Protein 2C0N (pdb70)

Organism: NCBI:txid269145

Sequence (187 aa):
RTLFFIPSGSVRLPLIDFLVKNDIEYVILSRRNHVAVQREIALDFLEKDYDTLAFLDEDVVPIEIDFQKVEAKFNEGYDVVCGYYYLKTLRGYSVYRKDWEKEIFDGEVNGCGLGFTFIKREFLEKIKRPAFLAIGEDVYFFSTHKPRTYALSSLKAYHFIDERLALSPDRKLILQNDHVARIKHHH

Secondary structure (DSSP, 8-state):
-EEEEEE-----HHHHHHHHHTT--EEEEPP-S-HHHHHHHHH--------EEEEE-TTEEEEE--HHHHHHHHHHT-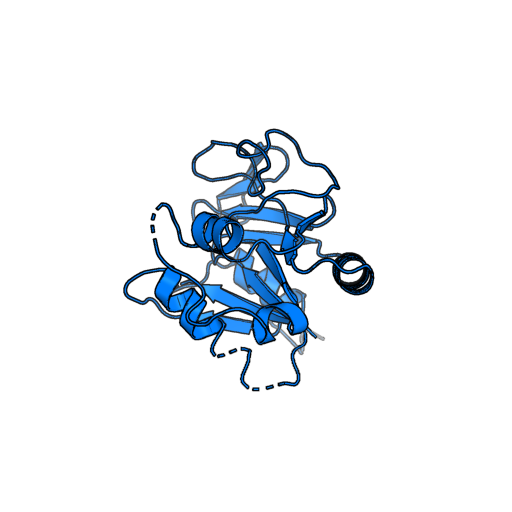SEEEEE-B-TTSSSBSEESSSB-SS---EE-SEE-SSEEEEEHHHHTTS-SS------HHHHHHHHH---EEEEEEEEEEEESSSSEEE-TTS-EEE--------S---

Nearest PDB structures (foldseek):
  2c0n-assembly1_A-2  TM=1.005E+00  e=1.548E-41  Sulfolobus turreted icosahedral virus 1
  7d74-assembly1_G  TM=5.695E-01  e=3.413E-05  Homo sapiens
  3hl3-assembly1_A  TM=5.381E-01  e=7.311E-05  Bacillus anthracis
  7d72-assembly1_F  TM=5.154E-01  e=6.043E-05  Homo sapiens
  4kt7-assembly1_A  TM=4.861E-01  e=2.402E-03  Anaerococcus prevotii DSM 20548

InterPro domains:
  IPR029044 Nucleotide-diphospho-sugar transferases [SSF53448] (24-137)

B-factor: mean 20.49, std 6.94, range [7.97, 60.03]

Solvent-accessible surface area: 10460 Å² total

Radius of gyration: 15.88 Å; Cα contacts (8 Å, |Δi|>4): 383; chains: 1; bounding box: 49×35×33 Å

Foldseek 3Di:
DEEEEEEDCDAFQLQVQLCQVVVHHYDYDDHDPDVLVSVLVQLCVLVDPHFKYWYAYSQKHWPDDPVVVVVVVVVVPFFKEFEWDQDPVNQDIFFAAPGHDNADDKFWHQFGDSNTMMGGNVLSVPDDPPQADPVGSGCVNSVPSVTRYIYDSRIFIWGDDDSFWTQGRVRDIGGDDDGHDDDDDPD

CATH classification: 3.90.550.40

Structure (mmCIF, N/CA/C/O backbone):
data_2C0N
#
_entry.id   2C0N
#
_cell.length_a   66.422
_cell.length_b   70.560
_cell.length_c   81.266
_cell.angle_alpha   90.00
_cell.angle_beta   90.00
_cell.angle_gamma   90.00
#
_symmetry.space_group_name_H-M   'I 2 2 2'
#
loop_
_entity.id
_entity.type
_entity.pdbx_description
1 polymer A197
2 non-polymer '1,4-DIETHYLENE DIOXIDE'
3 non-polymer 'SULFATE ION'
4 non-polymer 'NICKEL (II) ION'
5 water water
#
loop_
_atom_site.group_PDB
_atom_site.id
_atom_site.type_symbol
_atom_site.label_atom_id
_atom_site.label_alt_id
_atom_site.label_comp_id
_atom_site.label_asym_id
_atom_site.label_entity_id
_atom_site.label_seq_id
_atom_site.pdbx_PDB_ins_code
_atom_site.Cartn_x
_atom_site.Cartn_y
_atom_site.Cartn_z
_atom_site.occupancy
_atom_site.B_iso_or_equiv
_atom_site.auth_seq_id
_atom_site.auth_comp_id
_atom_site.auth_asym_id
_atom_site.auth_atom_id
_atom_site.pdbx_PDB_model_num
ATOM 9 N N . ARG A 1 2 ? 48.568 5.304 32.106 1.00 21.15 2 ARG A N 1
ATOM 10 C CA . ARG A 1 2 ? 47.692 5.835 33.130 1.00 20.19 2 ARG A CA 1
ATOM 11 C C . ARG A 1 2 ? 48.031 7.292 33.414 1.00 18.65 2 ARG A C 1
ATOM 12 O O . ARG A 1 2 ? 49.161 7.629 33.738 1.00 17.04 2 ARG A O 1
ATOM 20 N N . THR A 1 3 ? 47.018 8.136 33.299 1.00 18.23 3 THR A N 1
ATOM 21 C CA . THR A 1 3 ? 47.173 9.579 33.325 1.00 17.85 3 THR A CA 1
ATOM 22 C C . THR A 1 3 ? 46.510 10.155 34.559 1.00 18.08 3 THR A C 1
ATOM 23 O O . THR A 1 3 ? 45.356 9.813 34.875 1.00 18.94 3 THR A O 1
ATOM 27 N N . LEU A 1 4 ? 47.246 11.034 35.229 1.00 16.96 4 LEU A N 1
ATOM 28 C CA . LEU A 1 4 ? 46.753 11.797 36.339 1.00 16.12 4 LEU A CA 1
ATOM 29 C C . LEU A 1 4 ? 46.657 13.260 35.912 1.00 16.32 4 LEU A C 1
ATOM 30 O O . LEU A 1 4 ? 47.674 13.907 35.565 1.00 15.26 4 LEU A O 1
ATOM 35 N N . PHE A 1 5 ? 45.423 13.763 35.923 1.00 15.85 5 PHE A N 1
ATOM 36 C CA . PHE A 1 5 ? 45.153 15.151 35.563 1.00 15.38 5 PHE A CA 1
ATOM 37 C C . PHE A 1 5 ? 45.362 16.093 36.755 1.00 15.40 5 PHE A C 1
ATOM 38 O O . PHE A 1 5 ? 44.838 15.869 37.816 1.00 17.27 5 PHE A O 1
ATOM 46 N N . PHE A 1 6 ? 46.090 17.172 36.545 1.00 15.05 6 PHE A N 1
ATOM 47 C CA . PHE A 1 6 ? 46.253 18.188 37.571 1.00 15.57 6 PHE A CA 1
ATOM 48 C C . PHE A 1 6 ? 45.622 19.444 37.025 1.00 15.70 6 PHE A C 1
ATOM 49 O O . PHE A 1 6 ? 45.991 19.919 35.946 1.00 15.28 6 PHE A O 1
ATOM 57 N N . ILE A 1 7 ? 44.653 19.960 37.773 1.00 16.34 7 ILE A N 1
ATOM 58 C CA . ILE A 1 7 ? 43.838 21.070 37.345 1.00 16.67 7 ILE A CA 1
ATOM 59 C C . ILE A 1 7 ? 44.065 22.259 38.292 1.00 15.54 7 ILE A C 1
ATOM 60 O O . ILE A 1 7 ? 43.528 22.259 39.385 1.00 14.95 7 ILE A O 1
ATOM 65 N N . PRO A 1 8 ? 44.861 23.272 37.879 1.00 16.84 8 PRO A N 1
ATOM 66 C CA . PRO A 1 8 ? 45.074 24.472 38.707 1.00 17.85 8 PRO A CA 1
ATOM 67 C C . PRO A 1 8 ? 43.762 25.227 38.804 1.00 19.08 8 PRO A C 1
ATOM 68 O O . PRO A 1 8 ? 43.166 25.511 37.768 1.00 20.70 8 PRO A O 1
ATOM 72 N N . SER A 1 9 ? 43.261 25.451 39.998 1.00 18.58 9 SER A N 1
ATOM 73 C CA . SER A 1 9 ? 42.023 26.229 40.123 1.00 17.63 9 SER A CA 1
ATOM 74 C C . SER A 1 9 ? 42.184 27.464 40.965 1.00 17.84 9 SER A C 1
ATOM 75 O O . SER A 1 9 ? 43.214 27.641 41.623 1.00 18.66 9 SER A O 1
ATOM 86 N N . GLY A 1 11 ? 39.690 27.785 43.218 1.00 15.30 11 GLY A N 1
ATOM 87 C CA . GLY A 1 11 ? 38.844 27.307 44.300 1.00 14.99 11 GLY A CA 1
ATOM 88 C C . GLY A 1 11 ? 37.468 26.806 43.868 1.00 16.14 11 GLY A C 1
ATOM 89 O O . GLY A 1 11 ? 36.680 26.344 44.700 1.00 15.56 11 GLY A O 1
ATOM 90 N N . SER A 1 12 ? 37.178 26.873 42.576 1.00 16.81 12 SER A N 1
ATOM 91 C CA . SER A 1 12 ? 35.949 26.275 42.072 1.00 16.10 12 SER A CA 1
ATOM 92 C C . SER A 1 12 ? 36.205 25.659 40.713 1.00 16.31 12 SER A C 1
ATOM 93 O O . SER A 1 12 ? 37.206 26.010 40.036 1.00 16.24 12 SER A O 1
ATOM 96 N N . VAL A 1 13 ? 35.288 24.769 40.311 1.00 16.64 13 VAL A N 1
ATOM 97 C CA . VAL A 1 13 ? 35.328 24.159 38.991 1.00 17.25 13 VAL A CA 1
ATOM 98 C C . VAL A 1 13 ? 33.97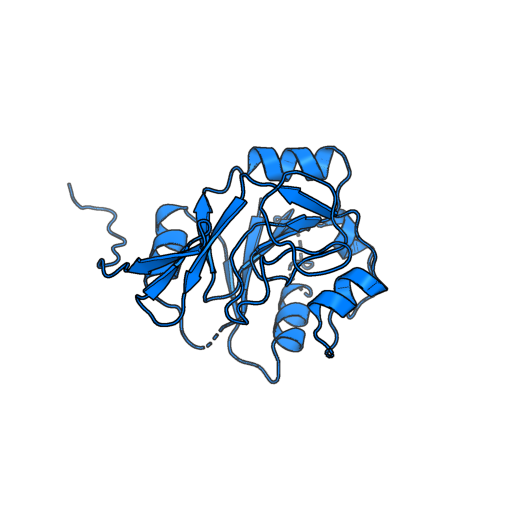4 24.375 38.278 1.00 16.04 13 VAL A C 1
ATOM 99 O O . VAL A 1 13 ? 32.920 24.045 38.825 1.00 16.98 13 VAL A O 1
ATOM 103 N N . ARG A 1 14 ? 34.037 24.918 37.071 1.00 15.44 14 ARG A N 1
ATOM 104 C CA . ARG A 1 14 ? 32.845 25.162 36.256 1.00 15.25 14 ARG A CA 1
ATOM 105 C C . ARG A 1 14 ? 32.193 23.821 35.860 1.00 15.15 14 ARG A C 1
ATOM 106 O O . ARG A 1 14 ? 32.874 22.800 35.660 1.00 14.26 14 ARG A O 1
ATOM 114 N N . LEU A 1 15 ? 30.875 23.852 35.694 1.00 14.41 15 LEU A N 1
ATOM 115 C CA . LEU A 1 15 ? 30.107 22.649 35.411 1.00 14.63 15 LEU A CA 1
ATOM 116 C C . LEU A 1 15 ? 30.574 21.889 34.190 1.00 14.67 15 LEU A C 1
ATOM 117 O O . LEU A 1 15 ? 30.641 20.647 34.209 1.00 14.58 15 LEU A O 1
ATOM 122 N N . PRO A 1 16 ? 30.814 22.595 33.099 1.00 13.36 16 PRO A N 1
ATOM 123 C CA . PRO A 1 16 ? 31.277 21.848 31.904 1.00 13.82 16 PRO A CA 1
ATOM 124 C C . PRO A 1 16 ? 32.535 21.008 32.143 1.00 14.08 16 PRO A C 1
ATOM 125 O O . PRO A 1 16 ? 32.648 19.927 31.561 1.00 13.60 16 PRO A O 1
ATOM 129 N N . LEU A 1 17 ? 33.465 21.461 32.983 1.00 14.02 17 LEU A N 1
ATOM 130 C CA . LEU A 1 17 ? 34.631 20.638 33.338 1.00 14.04 17 LEU A CA 1
ATOM 131 C C . LEU A 1 17 ? 34.267 19.470 34.268 1.00 13.81 17 LEU A C 1
ATOM 132 O O . LEU A 1 17 ? 34.716 18.362 34.047 1.00 14.32 17 LEU A O 1
ATOM 137 N N . ILE A 1 18 ? 33.369 19.679 35.236 1.00 13.48 18 ILE A N 1
ATOM 138 C CA . ILE A 1 18 ? 32.865 18.594 36.059 1.00 14.47 18 ILE A CA 1
ATOM 139 C C . ILE A 1 18 ? 32.286 17.508 35.194 1.00 15.16 18 ILE A C 1
ATOM 140 O O . ILE A 1 18 ? 32.543 16.306 35.420 1.00 16.15 18 ILE A O 1
ATOM 145 N N . ASP A 1 19 ? 31.510 17.905 34.188 1.00 15.94 19 ASP A N 1
ATOM 146 C CA . ASP A 1 19 ? 30.888 16.918 33.285 1.00 16.32 19 ASP A CA 1
ATOM 147 C C . ASP A 1 19 ? 31.909 16.092 32.523 1.00 16.10 19 ASP A C 1
ATOM 148 O O . ASP A 1 19 ? 31.776 14.858 32.423 1.00 15.61 19 ASP A O 1
ATOM 153 N N . PHE A 1 20 ? 32.939 16.756 32.007 1.00 14.22 20 PHE A N 1
ATOM 154 C CA . PHE A 1 20 ? 34.029 16.068 31.353 1.00 15.08 20 PHE A CA 1
ATOM 155 C C . PHE A 1 20 ? 34.686 15.069 32.322 1.00 13.86 20 PHE A C 1
ATOM 156 O O . PHE A 1 20 ? 34.964 13.915 31.947 1.00 15.30 20 PHE A O 1
ATOM 164 N N . LEU A 1 21 ? 34.960 15.520 33.548 1.00 14.59 21 LEU A N 1
ATOM 165 C CA . LEU A 1 21 ? 35.601 14.660 34.572 1.00 15.19 21 LEU A CA 1
ATOM 166 C C . LEU A 1 21 ? 34.802 13.401 34.903 1.00 16.30 21 LEU A C 1
ATOM 167 O O . LEU A 1 21 ? 35.388 12.283 34.987 1.00 15.40 21 LEU A O 1
ATOM 172 N N . VAL A 1 22 ? 33.479 13.553 35.047 1.00 15.63 22 VAL A N 1
ATOM 173 C CA . VAL A 1 22 ? 32.594 12.450 35.386 1.00 17.13 22 VAL A CA 1
ATOM 174 C C . VAL A 1 22 ? 32.426 11.488 34.205 1.00 17.97 22 VAL A C 1
ATOM 175 O O . VAL A 1 22 ? 32.596 10.266 34.329 1.00 17.90 22 VAL A O 1
ATOM 179 N N . LYS A 1 23 ? 32.092 12.059 33.058 1.00 17.71 23 LYS A N 1
ATOM 180 C CA . LYS A 1 23 ? 31.762 11.270 31.885 1.00 18.92 23 LYS A CA 1
ATOM 181 C C . LYS A 1 23 ? 32.934 10.420 31.424 1.00 18.80 23 LYS A C 1
ATOM 182 O O . LYS A 1 23 ? 32.723 9.317 30.904 1.00 18.46 23 LYS A O 1
ATOM 188 N N . ASN A 1 24 ? 34.154 10.904 31.647 1.00 17.51 24 ASN A N 1
ATOM 189 C CA . ASN A 1 24 ? 35.351 10.231 31.177 1.00 18.01 24 ASN A CA 1
ATOM 190 C C . ASN A 1 24 ? 36.158 9.501 32.253 1.00 18.19 24 ASN A C 1
ATOM 191 O O . ASN A 1 24 ? 37.258 9.029 31.995 1.00 17.03 24 ASN A O 1
ATOM 196 N N . ASP A 1 25 ? 35.582 9.374 33.451 1.00 17.90 25 ASP A N 1
ATOM 197 C CA . ASP A 1 25 ? 36.192 8.588 34.531 1.00 18.55 25 ASP A CA 1
ATOM 198 C C . ASP A 1 25 ? 37.622 9.051 34.835 1.00 17.24 25 ASP A C 1
ATOM 199 O O . ASP A 1 25 ? 38.488 8.272 35.141 1.00 16.12 25 ASP A O 1
ATOM 204 N N . ILE A 1 26 ? 37.810 10.364 34.841 1.00 17.00 26 ILE A N 1
ATOM 205 C CA . ILE A 1 26 ? 39.145 10.948 34.921 1.00 16.70 26 ILE A CA 1
ATOM 206 C C . ILE A 1 26 ? 39.648 10.864 36.355 1.00 16.95 26 ILE A C 1
ATOM 207 O O . ILE A 1 26 ? 38.870 11.080 37.302 1.00 16.80 26 ILE A O 1
ATOM 212 N N . GLU A 1 27 ? 40.931 10.538 36.507 1.00 15.32 27 GLU A N 1
ATOM 213 C CA . GLU A 1 27 ? 41.622 10.624 37.796 1.00 14.83 27 GLU A CA 1
ATOM 214 C C . GLU A 1 27 ? 42.369 11.959 37.861 1.00 15.38 27 GLU A C 1
ATOM 215 O O . GLU A 1 27 ? 43.064 12.338 36.912 1.00 16.08 27 GLU A O 1
ATOM 221 N N . TYR A 1 28 ? 42.188 12.690 38.961 1.00 14.01 28 TYR A N 1
ATOM 222 C CA . TYR A 1 28 ? 42.673 14.059 39.006 1.00 14.70 28 TYR A CA 1
ATOM 223 C C . TYR A 1 28 ? 43.021 14.519 40.398 1.00 15.13 28 TYR A C 1
ATOM 224 O O . TYR A 1 28 ? 42.617 13.923 41.408 1.00 14.42 28 TYR A O 1
ATOM 233 N N . VAL A 1 29 ? 43.749 15.631 40.416 1.00 14.87 29 VAL A N 1
ATOM 234 C CA . VAL A 1 29 ? 43.913 16.454 41.561 1.00 15.56 29 VAL A CA 1
ATOM 235 C C . VAL A 1 29 ? 43.580 17.886 41.138 1.00 15.56 29 VAL A C 1
ATOM 236 O O . VAL A 1 29 ? 44.198 18.442 40.227 1.00 17.16 29 VAL A O 1
ATOM 240 N N . ILE A 1 30 ? 42.568 18.447 41.754 1.00 15.34 30 ILE A N 1
ATOM 241 C CA . ILE A 1 30 ? 42.238 19.834 41.526 1.00 16.23 30 ILE A CA 1
ATOM 242 C C . ILE A 1 30 ? 42.976 20.634 42.595 1.00 16.04 30 ILE A C 1
ATOM 243 O O . ILE A 1 30 ? 42.801 20.391 43.770 1.00 17.27 30 ILE A O 1
ATOM 248 N N . LEU A 1 31 ? 43.819 21.563 42.178 1.00 17.45 31 LEU A N 1
ATOM 249 C CA . LEU A 1 31 ? 44.705 22.258 43.081 1.00 17.15 31 LEU A CA 1
ATOM 250 C C . LEU A 1 31 ? 44.003 23.517 43.549 1.00 16.43 31 LEU A C 1
ATOM 251 O O . LEU A 1 31 ? 43.520 24.308 42.717 1.00 17.54 31 LEU A O 1
ATOM 256 N N . SER A 1 32 ? 43.932 23.701 44.869 1.00 16.39 32 SER A N 1
ATOM 257 C CA . SER A 1 32 ? 43.444 24.918 45.470 1.00 17.14 32 SER A CA 1
ATOM 258 C C . SER A 1 32 ? 44.353 26.077 45.172 1.00 17.30 32 SER A C 1
ATOM 259 O O . SER A 1 32 ? 45.477 25.907 44.725 1.00 15.94 32 SER A O 1
ATOM 262 N N . ARG A 1 33 ? 43.824 27.277 45.400 1.00 17.79 33 ARG A N 1
ATOM 263 C CA . ARG A 1 33 ? 44.480 28.470 44.983 1.00 19.14 33 ARG A CA 1
ATOM 264 C C . ARG A 1 33 ? 45.781 28.609 45.761 1.00 19.71 33 ARG A C 1
ATOM 265 O O . ARG A 1 33 ? 45.831 28.287 46.932 1.00 18.55 33 ARG A O 1
ATOM 273 N N . ARG A 1 34 ? 46.839 29.043 45.105 1.00 20.41 34 ARG A N 1
ATOM 274 C CA . ARG A 1 34 ? 48.066 29.382 45.822 1.00 22.39 34 ARG A CA 1
ATOM 275 C C . ARG A 1 34 ? 48.476 30.799 45.379 1.00 22.59 34 ARG A C 1
ATOM 276 O O . ARG A 1 34 ? 47.710 31.514 44.728 1.00 23.25 34 ARG A O 1
ATOM 284 N N . ASN A 1 35 ? 49.672 31.202 45.742 1.00 22.87 35 ASN A N 1
ATOM 285 C CA . ASN A 1 35 ? 50.210 32.489 45.343 1.00 23.42 35 ASN A CA 1
ATOM 286 C C . ASN A 1 35 ? 50.170 32.734 43.830 1.00 21.49 35 ASN A C 1
ATOM 287 O O . ASN A 1 35 ? 49.914 33.836 43.359 1.00 20.36 35 ASN A O 1
ATOM 292 N N . HIS A 1 36 ? 50.447 31.693 43.067 1.00 20.06 36 HIS A N 1
ATOM 293 C CA . HIS A 1 36 ? 50.592 31.841 41.640 1.00 18.83 36 HIS A CA 1
ATOM 294 C C . HIS A 1 36 ? 50.455 30.471 41.021 1.00 17.97 36 HIS A C 1
ATOM 295 O O . HIS A 1 36 ? 50.745 29.462 41.674 1.00 17.44 36 HIS A O 1
ATOM 302 N N . VAL A 1 37 ? 50.035 30.421 39.767 1.00 17.31 37 VAL A N 1
ATOM 303 C CA . VAL A 1 37 ? 49.858 29.120 39.080 1.00 17.61 37 VAL A CA 1
ATOM 304 C C . VAL A 1 37 ? 51.155 28.300 39.028 1.00 16.72 37 VAL A C 1
ATOM 305 O O . VAL A 1 37 ? 51.142 27.078 39.084 1.00 16.63 37 VAL A O 1
ATOM 309 N N . ALA A 1 38 ? 52.291 28.972 38.943 1.00 16.67 38 ALA A N 1
ATOM 310 C CA . ALA A 1 38 ? 53.569 28.264 38.923 1.00 16.70 38 ALA A CA 1
ATOM 311 C C . ALA A 1 38 ? 53.779 27.458 40.202 1.00 16.58 38 ALA A C 1
ATOM 312 O O . ALA A 1 38 ? 54.345 26.360 40.174 1.00 15.12 38 ALA A O 1
ATOM 314 N N . VAL A 1 39 ? 53.311 27.987 41.326 1.00 16.72 39 VAL A N 1
ATOM 315 C CA . VAL A 1 39 ? 53.422 27.263 42.582 1.00 16.79 39 VAL A CA 1
ATOM 316 C C . VAL A 1 39 ? 52.519 26.044 42.542 1.00 16.63 39 VAL A C 1
ATOM 317 O O . VAL A 1 39 ? 52.894 24.961 42.987 1.00 17.43 39 VAL A O 1
ATOM 321 N N . GLN A 1 40 ? 51.319 26.191 41.997 1.00 16.53 40 GLN A N 1
ATOM 322 C CA . GLN A 1 40 ? 50.435 25.014 41.841 1.00 16.04 40 GLN A CA 1
ATOM 323 C C . GLN A 1 40 ? 51.047 23.966 40.928 1.00 15.47 40 GLN A C 1
ATOM 324 O O . GLN A 1 40 ? 50.950 22.766 41.193 1.00 14.18 40 GLN A O 1
ATOM 330 N N . ARG A 1 41 ? 51.681 24.382 39.837 1.00 15.67 41 ARG A N 1
ATOM 331 C CA . ARG A 1 41 ? 52.290 23.412 38.929 1.00 14.89 41 ARG A CA 1
ATOM 332 C C . ARG A 1 41 ? 53.471 22.687 39.559 1.00 14.32 41 ARG A C 1
ATOM 333 O O . ARG A 1 41 ? 53.684 21.507 39.322 1.00 13.89 41 ARG A O 1
ATOM 341 N N . GLU A 1 42 ? 54.233 23.368 40.391 1.00 13.97 42 GLU A N 1
ATOM 342 C CA . GLU A 1 42 ? 55.309 22.692 41.101 1.00 14.89 42 GLU A CA 1
ATOM 343 C C . GLU A 1 42 ? 54.790 21.677 42.110 1.00 14.76 42 GLU A C 1
ATOM 344 O O . GLU A 1 42 ? 55.353 20.621 42.266 1.00 15.53 42 GLU A O 1
ATOM 350 N N . ILE A 1 43 ? 53.757 22.037 42.864 1.00 16.07 43 ILE A N 1
ATOM 351 C CA . ILE A 1 43 ? 53.102 21.107 43.776 1.00 15.86 43 ILE A CA 1
ATOM 352 C C . ILE A 1 43 ? 52.634 19.883 43.004 1.00 15.78 43 ILE A C 1
ATOM 353 O O . ILE A 1 43 ? 52.850 18.748 43.432 1.00 15.21 43 ILE A O 1
ATOM 358 N N . ALA A 1 44 ? 52.002 20.115 41.854 1.00 15.87 44 ALA A N 1
ATOM 359 C CA . ALA A 1 44 ? 51.529 19.013 40.985 1.00 15.92 44 ALA A CA 1
ATOM 360 C C . ALA A 1 44 ? 52.667 18.057 40.636 1.00 16.41 44 ALA A C 1
ATOM 361 O O . ALA A 1 44 ? 52.518 16.861 40.829 1.00 16.75 44 ALA A O 1
ATOM 363 N N . LEU A 1 45 ? 53.782 18.591 40.116 1.00 16.72 45 LEU A N 1
ATOM 364 C CA . LEU A 1 45 ? 54.995 17.791 39.830 1.00 17.04 45 LEU A CA 1
ATOM 365 C C . LEU A 1 45 ? 55.485 16.972 41.033 1.00 17.11 45 LEU A C 1
ATOM 366 O O . LEU A 1 45 ? 55.764 15.793 40.921 1.00 18.44 45 LEU A O 1
ATOM 371 N N . ASP A 1 46 ? 55.574 17.600 42.195 1.00 17.20 46 ASP A N 1
ATOM 372 C CA . ASP A 1 46 ? 55.954 16.886 43.414 1.00 18.66 46 ASP A CA 1
ATOM 373 C C . ASP A 1 46 ? 55.033 15.724 43.774 1.00 18.34 46 ASP A C 1
ATOM 374 O O . ASP A 1 46 ? 55.497 14.656 44.176 1.00 18.57 46 ASP A O 1
ATOM 387 N N . PHE A 1 48 ? 52.873 14.197 41.670 1.00 18.21 48 PHE A N 1
ATOM 388 C CA . PHE A 1 48 ? 52.930 13.227 40.567 1.00 17.80 48 PHE A CA 1
ATOM 389 C C . PHE A 1 48 ? 54.100 12.286 40.683 1.00 18.69 48 PHE A C 1
ATOM 390 O O . PHE A 1 48 ? 53.932 11.066 40.528 1.00 18.16 48 PHE A O 1
ATOM 398 N N . LEU A 1 49 ? 55.285 12.832 40.944 1.00 18.85 49 LEU A N 1
ATOM 399 C CA . LEU A 1 49 ? 56.502 12.013 40.961 1.00 19.83 49 LEU A CA 1
ATOM 400 C C . LEU A 1 49 ? 56.427 10.923 42.033 1.00 20.14 49 LEU A C 1
ATOM 401 O O . LEU A 1 49 ? 56.984 9.849 41.862 1.00 19.81 49 LEU A O 1
ATOM 406 N N . GLU A 1 50 ? 55.750 11.205 43.139 1.00 21.46 50 GLU A N 1
ATOM 407 C CA . GLU A 1 50 ? 55.587 10.186 44.187 1.00 23.14 50 GLU A CA 1
ATOM 408 C C . GLU A 1 50 ? 54.534 9.131 43.839 1.00 23.22 50 GLU A C 1
ATOM 409 O O . GLU A 1 50 ? 54.592 8.011 44.362 1.00 22.86 50 GLU A O 1
ATOM 423 N N . LYS A 1 52 ? 53.610 6.611 41.692 1.00 22.27 52 LYS A N 1
ATOM 424 C CA . LYS A 1 52 ? 54.289 5.794 40.665 1.00 21.67 52 LYS A CA 1
ATOM 425 C C . LYS A 1 52 ? 53.363 4.989 39.748 1.00 20.93 52 LYS A C 1
ATOM 426 O O . LYS A 1 52 ? 53.785 4.514 38.702 1.00 19.89 52 LYS A O 1
ATOM 432 N N . ASP A 1 53 ? 52.097 4.850 40.114 1.00 20.19 53 ASP A N 1
ATOM 433 C CA . ASP A 1 53 ? 51.152 4.184 39.225 1.00 19.98 53 ASP A CA 1
ATOM 434 C C . ASP A 1 53 ? 50.761 5.006 38.019 1.00 19.38 53 ASP A C 1
ATOM 435 O O . ASP A 1 53 ? 50.231 4.475 37.026 1.00 19.42 53 ASP A O 1
ATOM 440 N N . TYR A 1 54 ? 51.102 6.281 38.063 1.00 18.23 54 TYR A N 1
ATOM 441 C CA . TYR A 1 54 ? 50.711 7.178 36.990 1.00 17.34 54 TYR A CA 1
ATOM 442 C C . TYR A 1 54 ? 51.912 7.422 36.112 1.00 16.80 54 TYR A C 1
ATOM 443 O O . TYR A 1 54 ? 52.993 7.670 36.611 1.00 15.89 54 TYR A O 1
ATOM 452 N N . ASP A 1 55 ? 51.690 7.321 34.804 1.00 16.98 55 ASP A N 1
ATOM 453 C CA . ASP A 1 55 ? 52.746 7.345 33.786 1.00 16.81 55 ASP A CA 1
ATOM 454 C C . ASP A 1 55 ? 52.850 8.726 33.178 1.00 16.36 55 ASP A C 1
ATOM 455 O O . ASP A 1 55 ? 53.876 9.077 32.603 1.00 15.45 55 ASP A O 1
ATOM 460 N N . THR A 1 56 ? 51.735 9.455 33.207 1.00 14.80 56 THR A N 1
ATOM 461 C CA . THR A 1 56 ? 51.593 10.699 32.496 1.00 15.35 56 THR A CA 1
ATOM 462 C C . THR A 1 56 ? 50.951 11.733 33.408 1.00 14.54 56 THR A C 1
ATOM 463 O O . THR A 1 56 ? 49.952 11.466 34.056 1.00 15.53 56 THR A O 1
ATOM 467 N N . LEU A 1 57 ? 51.558 12.900 33.458 1.00 15.44 57 LEU A N 1
ATOM 468 C CA . LEU A 1 57 ? 50.993 14.052 34.152 1.00 15.75 57 LEU A CA 1
ATOM 469 C C . LEU A 1 57 ? 50.319 14.875 33.079 1.00 16.55 57 LEU A C 1
ATOM 470 O O . LEU A 1 57 ? 50.998 15.363 32.164 1.00 17.41 57 LEU A O 1
ATOM 475 N N . ALA A 1 58 ? 49.002 15.030 33.196 1.00 16.97 58 ALA A N 1
ATOM 476 C CA . ALA A 1 58 ? 48.251 15.893 32.290 1.00 17.23 58 ALA A CA 1
ATOM 477 C C . ALA A 1 58 ? 47.893 17.157 33.042 1.00 17.26 58 ALA A C 1
ATOM 478 O O . ALA A 1 58 ? 47.238 17.074 34.092 1.00 19.35 58 ALA A O 1
ATOM 480 N N . PHE A 1 59 ? 48.347 18.322 32.552 1.00 16.84 59 PHE A N 1
ATOM 481 C CA . PHE A 1 59 ? 47.834 19.618 33.056 1.00 17.12 59 PHE A CA 1
ATOM 482 C C . PHE A 1 59 ? 46.632 20.045 32.225 1.00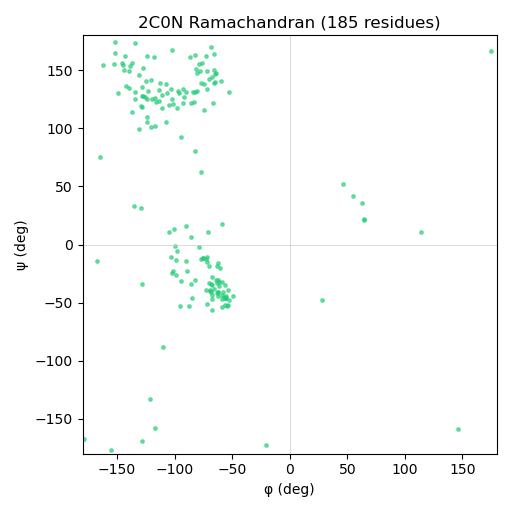 16.38 59 PHE A C 1
ATOM 483 O O . PHE A 1 59 ? 46.696 20.026 30.976 1.00 17.61 59 PHE A O 1
ATOM 491 N N . LEU A 1 60 ? 45.565 20.416 32.920 1.00 17.29 60 LEU A N 1
ATOM 492 C CA . LEU A 1 60 ? 44.340 20.907 32.342 1.00 16.56 60 LEU A CA 1
ATOM 493 C C . LEU A 1 60 ? 43.887 22.085 33.146 1.00 17.37 60 LEU A C 1
ATOM 494 O O . LEU A 1 60 ? 43.611 21.933 34.333 1.00 15.79 60 LEU A O 1
ATOM 499 N N . ASP A 1 61 ? 43.888 23.280 32.519 1.00 16.54 61 ASP A N 1
ATOM 500 C CA . ASP A 1 61 ? 43.439 24.495 33.192 1.00 16.18 61 ASP A CA 1
ATOM 501 C C . ASP A 1 61 ? 41.964 24.312 33.480 1.00 15.85 61 ASP A C 1
ATOM 502 O O . ASP A 1 61 ? 41.250 23.630 32.737 1.00 15.00 61 ASP A O 1
ATOM 507 N N . GLU A 1 62 ? 41.515 24.878 34.591 1.00 15.74 62 GLU A N 1
ATOM 508 C CA . GLU A 1 62 ? 40.123 24.715 35.017 1.00 15.73 62 GLU A CA 1
ATOM 509 C C . GLU A 1 62 ? 39.106 25.319 34.020 1.00 15.04 62 GLU A C 1
ATOM 510 O O . GLU A 1 62 ? 37.919 25.014 34.068 1.00 16.46 62 GLU A O 1
ATOM 516 N N . ASP A 1 63 ? 39.561 26.204 33.135 1.00 14.42 63 ASP A N 1
ATOM 517 C CA . ASP A 1 63 ? 38.677 26.735 32.094 1.00 14.73 63 ASP A CA 1
ATOM 518 C C . ASP A 1 63 ? 38.864 26.079 30.721 1.00 14.16 63 ASP A C 1
ATOM 519 O O . ASP A 1 63 ? 38.372 26.577 29.727 1.00 14.68 63 ASP A O 1
ATOM 524 N N . VAL A 1 64 ? 39.572 24.961 30.679 1.00 14.97 64 VAL A N 1
ATOM 525 C CA . VAL A 1 64 ? 39.780 24.235 29.439 1.00 14.31 64 VAL A CA 1
ATOM 526 C C . VAL A 1 64 ? 39.053 22.880 29.524 1.00 14.43 64 VAL A C 1
ATOM 527 O O . VAL A 1 64 ? 39.279 22.112 30.449 1.00 15.81 64 VAL A O 1
ATOM 531 N N . VAL A 1 65 ? 38.152 22.615 28.573 1.00 15.17 65 VAL A N 1
ATOM 532 C CA . VAL A 1 65 ? 37.311 21.431 28.602 1.00 15.30 65 VAL A CA 1
ATOM 533 C C . VAL A 1 65 ? 37.486 20.650 27.324 1.00 14.47 65 VAL A C 1
ATOM 534 O O . VAL A 1 65 ? 37.009 21.065 26.269 1.00 13.73 65 VAL A O 1
ATOM 538 N N . PRO A 1 66 ? 38.201 19.520 27.402 1.00 14.20 66 PRO A N 1
ATOM 539 C CA . PRO A 1 66 ? 38.427 18.748 26.206 1.00 14.30 66 PRO A CA 1
ATOM 540 C C . PRO A 1 66 ? 37.178 18.261 25.522 1.00 15.68 66 PRO A C 1
ATOM 541 O O . PRO A 1 66 ? 36.181 17.865 26.179 1.00 13.78 66 PRO A O 1
ATOM 545 N N . ILE A 1 67 ? 37.225 18.304 24.194 1.00 16.88 67 ILE A N 1
ATOM 546 C CA . ILE A 1 67 ? 36.140 17.789 23.381 1.00 19.56 67 ILE A CA 1
ATOM 547 C C . ILE A 1 67 ? 36.365 16.313 23.137 1.00 20.48 67 ILE A C 1
ATOM 548 O O . ILE A 1 67 ? 35.449 15.497 23.285 1.00 22.33 67 ILE A O 1
ATOM 553 N N . GLU A 1 68 ? 37.539 15.972 22.654 1.00 19.46 68 GLU A N 1
ATOM 554 C CA . GLU A 1 68 ? 37.912 14.585 22.613 1.00 19.91 68 GLU A CA 1
ATOM 555 C C . GLU A 1 68 ? 39.385 14.506 22.890 1.00 18.48 68 GLU A C 1
ATOM 556 O O . GLU A 1 68 ? 40.149 15.485 22.672 1.00 18.77 68 GLU A O 1
ATOM 562 N N . ILE A 1 69 ? 39.741 13.375 23.482 1.00 16.30 69 ILE A N 1
ATOM 563 C CA . ILE A 1 69 ? 41.107 13.009 23.728 1.00 14.34 69 ILE A CA 1
ATOM 564 C C . ILE A 1 69 ? 41.228 11.601 23.163 1.00 14.27 69 ILE A C 1
ATOM 565 O O . ILE A 1 69 ? 40.517 10.704 23.605 1.00 14.01 69 ILE A O 1
ATOM 570 N N . ASP A 1 70 ? 42.109 11.444 22.189 1.00 12.75 70 ASP A N 1
ATOM 571 C CA . ASP A 1 70 ? 42.502 10.127 21.707 1.00 13.35 70 ASP A CA 1
ATOM 572 C C . ASP A 1 70 ? 43.770 9.755 22.480 1.00 12.41 70 ASP A C 1
ATOM 573 O O . ASP A 1 70 ? 44.872 10.120 22.083 1.00 12.78 70 ASP A O 1
ATOM 578 N N . PHE A 1 71 ? 43.587 9.061 23.604 1.00 12.54 71 PHE A N 1
ATOM 579 C CA . PHE A 1 71 ? 44.675 8.735 24.534 1.00 12.85 71 PHE A CA 1
ATOM 580 C C . PHE A 1 71 ? 45.697 7.829 23.893 1.00 14.09 71 PHE A C 1
ATOM 581 O O . PHE A 1 71 ? 46.880 7.838 24.254 1.00 13.44 71 PHE A O 1
ATOM 589 N N . GLN A 1 72 ? 45.235 6.990 22.966 1.00 14.37 72 GLN A N 1
ATOM 590 C CA . GLN A 1 72 ? 46.165 6.131 22.244 1.00 15.40 72 GLN A CA 1
ATOM 591 C C . GLN A 1 72 ? 47.076 6.926 21.320 1.00 14.52 72 GLN A C 1
ATOM 592 O O . GLN A 1 72 ? 48.236 6.607 21.210 1.00 13.46 72 GLN A O 1
ATOM 598 N N . LYS A 1 73 ? 46.585 8.013 20.736 1.00 14.15 73 LYS A N 1
ATOM 599 C CA . LYS A 1 73 ? 47.444 8.882 19.913 1.00 14.27 73 LYS A CA 1
ATOM 600 C C . LYS A 1 73 ? 48.465 9.636 20.747 1.00 13.65 73 LYS A C 1
ATOM 601 O O . LYS A 1 73 ? 49.607 9.835 20.332 1.00 11.26 73 LYS A O 1
ATOM 607 N N . VAL A 1 74 ? 48.034 10.091 21.920 1.00 14.07 74 VAL A N 1
ATOM 608 C CA . VAL A 1 74 ? 48.966 10.663 22.902 1.00 13.93 74 VAL A CA 1
ATOM 609 C C . VAL A 1 74 ? 50.044 9.624 23.289 1.00 14.88 74 VAL A C 1
ATOM 610 O O . VAL A 1 74 ? 51.252 9.867 23.181 1.00 15.21 74 VAL A O 1
ATOM 614 N N . GLU A 1 75 ? 49.602 8.440 23.707 1.00 15.21 75 GLU A N 1
ATOM 615 C CA . GLU A 1 75 ? 50.532 7.382 24.083 1.00 14.77 75 GLU A CA 1
ATOM 616 C C . GLU A 1 75 ? 51.485 7.013 22.959 1.00 15.14 75 GLU A C 1
ATOM 617 O O . GLU A 1 75 ? 52.657 6.786 23.209 1.00 13.70 75 GLU A O 1
ATOM 623 N N . ALA A 1 76 ? 50.966 6.949 21.733 1.00 15.68 76 ALA A N 1
ATOM 624 C CA . ALA A 1 76 ? 51.792 6.669 20.572 1.00 16.34 76 ALA A CA 1
ATOM 625 C C . ALA A 1 76 ? 52.928 7.685 20.446 1.00 16.72 76 ALA A C 1
ATOM 626 O O . ALA A 1 76 ? 54.088 7.305 20.194 1.00 15.97 76 ALA A O 1
ATOM 628 N N . LYS A 1 77 ? 52.624 8.961 20.623 1.00 16.02 77 LYS A N 1
ATOM 629 C CA . LYS A 1 77 ? 53.659 10.005 20.518 1.00 15.73 77 LYS A CA 1
ATOM 630 C C . LYS A 1 77 ? 54.729 9.828 21.593 1.00 15.08 77 LYS A C 1
ATOM 631 O O . LYS A 1 77 ? 55.906 9.930 21.289 1.00 16.42 77 LYS A O 1
ATOM 637 N N . PHE A 1 78 ? 54.349 9.506 22.824 1.00 14.08 78 PHE A N 1
ATOM 638 C CA . PHE A 1 78 ? 55.351 9.249 23.877 1.00 13.68 78 PHE A CA 1
ATOM 639 C C . PHE A 1 78 ? 56.230 8.024 23.508 1.00 14.67 78 PHE A C 1
ATOM 640 O O . PHE A 1 78 ? 57.438 8.039 23.717 1.00 14.37 78 PHE A O 1
ATOM 648 N N . ASN A 1 79 ? 55.598 6.986 22.973 1.00 14.41 79 ASN A N 1
ATOM 649 C CA . ASN A 1 79 ? 56.310 5.750 22.593 1.00 15.06 79 ASN A CA 1
ATOM 650 C C . ASN A 1 79 ? 57.324 6.061 21.500 1.00 15.08 79 ASN A C 1
ATOM 651 O O . ASN A 1 79 ? 58.375 5.447 21.434 1.00 16.14 79 ASN A O 1
ATOM 656 N N . GLU A 1 80 ? 56.986 7.015 20.638 1.00 14.42 80 GLU A N 1
ATOM 657 C CA . GLU A 1 80 ? 57.846 7.423 19.538 1.00 14.80 80 GLU A CA 1
ATOM 658 C C . GLU A 1 80 ? 58.997 8.306 19.982 1.00 14.54 80 GLU A C 1
ATOM 659 O O . GLU A 1 80 ? 59.936 8.547 19.211 1.00 16.77 80 GLU A O 1
ATOM 665 N N . GLY A 1 81 ? 58.914 8.791 21.216 1.00 15.08 81 GLY A N 1
ATOM 666 C CA . GLY A 1 81 ? 60.006 9.488 21.870 1.00 14.63 81 GLY A CA 1
ATOM 667 C C . GLY A 1 81 ? 59.748 10.932 22.148 1.00 15.03 81 GLY A C 1
ATOM 668 O O . GLY A 1 81 ? 60.656 11.649 22.553 1.00 14.84 81 GLY A O 1
ATOM 669 N N . TYR A 1 82 ? 58.507 11.369 21.983 1.00 16.02 82 TYR A N 1
ATOM 670 C CA . TYR A 1 82 ? 58.161 12.702 22.476 1.00 16.52 82 TYR A CA 1
ATOM 671 C C . TYR A 1 82 ? 58.083 12.753 24.000 1.00 16.82 82 TYR A C 1
ATOM 672 O O . TYR A 1 82 ? 57.726 11.769 24.658 1.00 17.79 82 TYR A O 1
ATOM 681 N N . ASP A 1 83 ? 58.402 13.924 24.556 1.00 15.80 83 ASP A N 1
ATOM 682 C CA . ASP A 1 83 ? 58.279 14.142 25.989 1.00 15.78 83 ASP A CA 1
ATOM 683 C C . ASP A 1 83 ? 56.956 14.775 26.395 1.00 15.81 83 ASP A C 1
ATOM 684 O O . ASP A 1 83 ? 56.461 14.576 27.516 1.00 16.31 83 ASP A O 1
ATOM 689 N N . VAL A 1 84 ? 56.405 15.597 25.524 1.00 15.87 84 VAL A N 1
ATOM 690 C CA . VAL A 1 84 ? 55.229 16.403 25.856 1.00 15.35 84 VAL A CA 1
ATOM 691 C C . VAL A 1 84 ? 54.331 16.388 24.637 1.00 15.79 84 VAL A C 1
ATOM 692 O O . VAL A 1 84 ? 54.814 16.533 23.501 1.00 15.96 84 VAL A O 1
ATOM 696 N N . VAL A 1 85 ? 53.050 16.172 24.876 1.00 16.54 85 VAL A N 1
ATOM 697 C CA . VAL A 1 85 ? 52.044 16.199 23.822 1.00 17.51 85 VAL A CA 1
ATOM 698 C C . VAL A 1 85 ? 51.027 17.312 24.172 1.00 17.35 85 VAL A C 1
ATOM 699 O O . VAL A 1 85 ? 50.481 17.325 25.275 1.00 17.49 85 VAL A O 1
ATOM 703 N N . CYS A 1 86 ? 50.821 18.230 23.229 1.00 17.38 86 CYS A N 1
ATOM 704 C CA . CYS A 1 86 ? 50.019 19.460 23.444 1.00 17.35 86 CYS A CA 1
ATOM 705 C C . CYS A 1 86 ? 48.688 19.356 22.724 1.00 17.38 86 CYS A C 1
ATOM 706 O O . CYS A 1 86 ? 48.637 18.890 21.610 1.00 16.40 86 CYS A O 1
ATOM 709 N N . GLY A 1 87 ? 47.631 19.804 23.400 1.00 15.99 87 GLY A N 1
ATOM 710 C CA . GLY A 1 87 ? 46.329 19.967 22.788 1.00 16.77 87 GLY A CA 1
ATOM 711 C C . GLY A 1 87 ? 45.988 21.420 22.451 1.00 16.29 87 GLY A C 1
ATOM 712 O O . GLY A 1 87 ? 46.615 22.406 22.926 1.00 17.92 87 GLY A O 1
ATOM 713 N N . TYR A 1 88 ? 44.946 21.556 21.662 1.00 14.34 88 TYR A N 1
ATOM 714 C CA . TYR A 1 88 ? 44.544 22.846 21.154 1.00 14.73 88 TYR A CA 1
ATOM 715 C C . TYR A 1 88 ? 43.324 23.411 21.770 1.00 14.77 88 TYR A C 1
ATOM 716 O O . TYR A 1 88 ? 42.300 22.751 21.841 1.00 15.68 88 TYR A O 1
ATOM 725 N N . TYR A 1 89 ? 43.440 24.663 22.180 1.00 15.38 89 TYR A N 1
ATOM 726 C CA . TYR A 1 89 ? 42.312 25.540 22.448 1.00 15.64 89 TYR A CA 1
ATOM 727 C C . TYR A 1 89 ? 42.710 26.971 22.046 1.00 16.44 89 TYR A C 1
ATOM 728 O O . TYR A 1 89 ? 43.898 27.305 21.939 1.00 16.45 89 TYR A O 1
ATOM 737 N N . TYR A 1 90 ? 41.705 27.790 21.760 1.00 17.38 90 TYR A N 1
ATOM 738 C CA . TYR A 1 90 ? 41.927 29.182 21.393 1.00 17.05 90 TYR A CA 1
ATOM 739 C C . TYR A 1 90 ? 42.109 30.024 22.641 1.00 16.69 90 TYR A C 1
ATOM 740 O O . TYR A 1 90 ? 41.290 29.979 23.566 1.00 16.16 90 TYR A O 1
ATOM 749 N N . LEU A 1 91 ? 43.154 30.834 22.634 1.00 15.82 91 LEU A N 1
ATOM 750 C CA . LEU A 1 91 ? 43.498 31.650 23.799 1.00 15.97 91 LEU A CA 1
ATOM 751 C C . LEU A 1 91 ? 42.489 32.766 24.036 1.00 16.08 91 LEU A C 1
ATOM 752 O O . LEU A 1 91 ? 41.993 33.413 23.089 1.00 15.47 91 LEU A O 1
ATOM 757 N N . LYS A 1 92 ? 42.217 33.020 25.325 1.00 17.03 92 LYS A N 1
ATOM 758 C CA . LYS A 1 92 ? 41.335 34.113 25.756 1.00 15.54 92 LYS A CA 1
ATOM 759 C C . LYS A 1 92 ? 42.014 35.470 25.638 1.00 15.62 92 LYS A C 1
ATOM 760 O O . LYS A 1 92 ? 41.357 36.510 25.778 1.00 15.54 92 LYS A O 1
ATOM 766 N N . THR A 1 93 ? 43.330 35.460 25.416 1.00 15.01 93 THR A N 1
ATOM 767 C CA . THR A 1 93 ? 44.074 36.643 25.006 1.00 15.45 93 THR A CA 1
ATOM 768 C C . THR A 1 93 ? 43.785 37.037 23.549 1.00 14.00 93 THR A C 1
ATOM 769 O O . THR A 1 93 ? 44.207 38.104 23.092 1.00 13.48 93 THR A O 1
ATOM 773 N N . LEU A 1 94 ? 43.109 36.136 22.837 1.00 14.02 94 LEU A N 1
ATOM 774 C CA . LEU A 1 94 ? 42.758 36.262 21.432 1.00 13.66 94 LEU A CA 1
ATOM 775 C C . LEU A 1 94 ? 43.963 36.294 20.496 1.00 14.96 94 LEU A C 1
ATOM 776 O O . LEU A 1 94 ? 43.853 36.762 19.361 1.00 13.96 94 LEU A O 1
ATOM 781 N N . ARG A 1 95 ? 45.088 35.790 20.981 1.00 14.52 95 ARG A N 1
ATOM 782 C CA . ARG A 1 95 ? 46.351 35.929 20.255 1.00 16.62 95 ARG A CA 1
ATOM 783 C C . ARG A 1 95 ? 46.578 34.751 19.288 1.00 16.73 95 ARG A C 1
ATOM 784 O O . ARG A 1 95 ? 47.414 34.822 18.386 1.00 17.49 95 ARG A O 1
ATOM 792 N N . GLY A 1 96 ? 45.805 33.689 19.459 1.00 17.20 96 GLY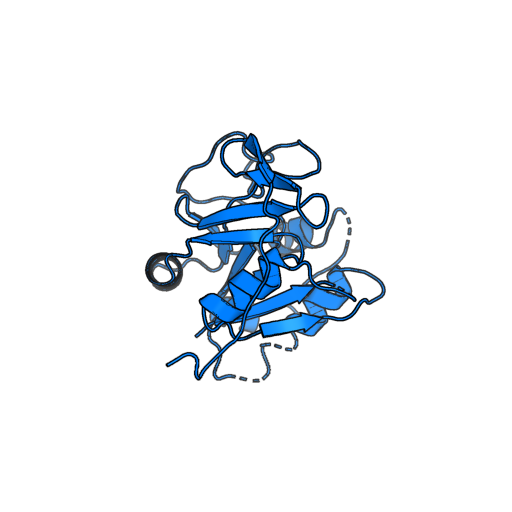 A N 1
ATOM 793 C CA . GLY A 1 96 ? 45.900 32.501 18.612 1.00 17.13 96 GLY A CA 1
ATOM 794 C C . GLY A 1 96 ? 45.586 31.270 19.453 1.00 17.39 96 GLY A C 1
ATOM 795 O O . GLY A 1 96 ? 44.910 31.368 20.493 1.00 17.38 96 GLY A O 1
ATOM 796 N N . TYR A 1 97 ? 46.052 30.117 18.978 1.00 16.01 97 TYR A N 1
ATOM 797 C CA . TYR A 1 97 ? 45.925 28.845 19.674 1.00 16.11 97 TYR A CA 1
ATOM 798 C C . TYR A 1 97 ? 46.984 28.643 20.710 1.00 16.18 97 TYR A C 1
ATOM 799 O O . TYR A 1 97 ? 47.997 29.316 20.710 1.00 16.77 97 TYR A O 1
ATOM 808 N N . SER A 1 98 ? 46.708 27.687 21.591 1.00 15.75 98 SER A N 1
ATOM 809 C CA . SER A 1 98 ? 47.548 27.370 22.753 1.00 15.86 98 SER A CA 1
ATOM 810 C C . SER A 1 98 ? 48.895 26.703 22.491 1.00 16.60 98 SER A C 1
ATOM 811 O O . SER A 1 98 ? 49.496 26.215 23.436 1.00 18.00 98 SER A O 1
ATOM 814 N N . VAL A 1 99 ? 49.362 26.632 21.251 1.00 16.54 99 VAL A N 1
ATOM 815 C CA . VAL A 1 99 ? 50.657 26.034 20.967 1.00 16.44 99 VAL A CA 1
ATOM 816 C C . VAL A 1 99 ? 51.442 27.031 20.160 1.00 16.90 99 VAL A C 1
ATOM 817 O O . VAL A 1 99 ? 50.864 27.852 19.459 1.00 17.30 99 VAL A O 1
ATOM 821 N N . TYR A 1 100 ? 52.757 26.979 20.272 1.00 16.72 100 TYR A N 1
ATOM 822 C CA . TYR A 1 100 ? 53.602 27.917 19.514 1.00 17.26 100 TYR A CA 1
ATOM 823 C C . TYR A 1 100 ? 54.855 27.308 18.935 1.00 17.76 100 TYR A C 1
ATOM 824 O O . TYR A 1 100 ? 55.416 26.355 19.484 1.00 16.97 100 TYR A O 1
ATOM 833 N N . ARG A 1 101 ? 55.267 27.860 17.792 1.00 19.76 101 ARG A N 1
ATOM 834 C CA . ARG A 1 101 ? 56.624 27.675 17.283 1.00 20.58 101 ARG A CA 1
ATOM 835 C C . ARG A 1 101 ? 57.304 29.032 17.423 1.00 21.82 101 ARG A C 1
ATOM 836 O O . ARG A 1 101 ? 57.858 29.319 18.479 1.00 22.58 101 ARG A O 1
ATOM 844 N N . LYS A 1 102 ? 57.198 29.906 16.428 1.00 22.21 102 LYS A N 1
ATOM 845 C CA . LYS A 1 102 ? 57.776 31.254 16.560 1.00 22.46 102 LYS A CA 1
ATOM 846 C C . LYS A 1 102 ? 56.832 32.167 17.325 1.00 22.23 102 LYS A C 1
ATOM 847 O O . LYS A 1 102 ? 57.271 33.079 18.028 1.00 21.82 102 LYS A O 1
ATOM 853 N N . ASP A 1 103 ? 55.534 31.908 17.186 1.00 22.11 103 ASP A N 1
ATOM 854 C CA . ASP A 1 103 ? 54.501 32.622 17.918 1.00 21.86 103 ASP A CA 1
ATOM 855 C C . ASP A 1 103 ? 53.280 31.700 18.107 1.00 21.09 103 ASP A C 1
ATOM 856 O O . ASP A 1 103 ? 53.264 30.587 17.586 1.00 19.98 103 ASP A O 1
ATOM 861 N N . TRP A 1 104 ? 52.279 32.161 18.857 1.00 20.38 104 TRP A N 1
ATOM 862 C CA . TRP A 1 104 ? 51.042 31.393 19.031 1.00 20.91 104 TRP A CA 1
ATOM 863 C C . TRP A 1 104 ? 50.547 31.056 17.645 1.00 20.39 104 TRP A C 1
ATOM 864 O O . TRP A 1 104 ? 50.542 31.901 16.767 1.00 20.21 104 TRP A O 1
ATOM 875 N N . GLU A 1 105 ? 50.206 29.792 17.431 1.00 20.06 105 GLU A N 1
ATOM 876 C CA . GLU A 1 105 ? 49.773 29.333 16.116 1.00 19.59 105 GLU A CA 1
ATOM 877 C C . GLU A 1 105 ? 48.437 29.931 15.726 1.00 19.32 105 GLU A C 1
ATOM 878 O O . GLU A 1 105 ? 47.570 30.151 16.573 1.00 17.94 105 GLU A O 1
ATOM 884 N N . LYS A 1 106 ? 48.295 30.222 14.437 1.00 19.46 106 LYS A N 1
ATOM 885 C CA . LYS A 1 106 ? 47.047 30.782 13.916 1.00 20.79 106 LYS A CA 1
ATOM 886 C C . LYS A 1 106 ? 46.068 29.680 13.478 1.00 21.05 106 LYS A C 1
ATOM 887 O O . LYS A 1 106 ? 44.859 29.890 13.446 1.00 21.36 106 LYS A O 1
ATOM 893 N N . GLU A 1 107 ? 46.596 28.499 13.180 1.00 20.68 107 GLU A N 1
ATOM 894 C CA . GLU A 1 107 ? 45.787 27.387 12.700 1.00 21.15 107 GLU A CA 1
ATOM 895 C C . GLU A 1 107 ? 46.219 26.066 13.383 1.00 20.31 107 GLU A C 1
ATOM 896 O O . GLU A 1 107 ? 47.364 25.931 13.847 1.00 19.85 107 GLU A O 1
ATOM 902 N N . ILE A 1 108 ? 45.297 25.108 13.422 1.00 18.88 108 ILE A N 1
ATOM 903 C CA . ILE A 1 108 ? 45.517 23.794 14.027 1.00 18.90 108 ILE A CA 1
ATOM 904 C C . ILE A 1 108 ? 46.266 22.885 13.069 1.00 19.77 108 ILE A C 1
ATOM 905 O O . ILE A 1 108 ? 45.913 22.797 11.914 1.00 19.63 108 ILE A O 1
ATOM 910 N N . PHE A 1 109 ? 47.310 22.229 13.553 1.00 20.44 109 PHE A N 1
ATOM 911 C CA . PHE 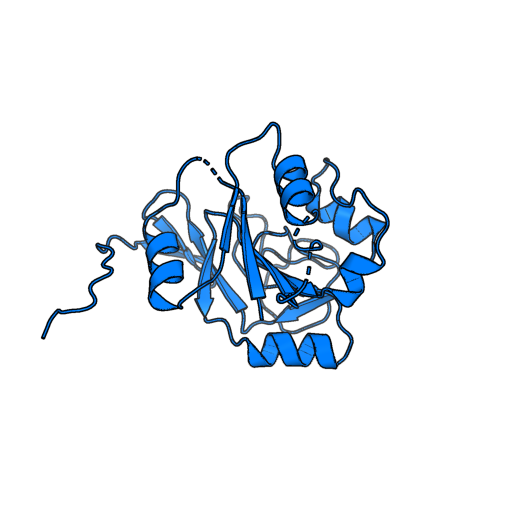A 1 109 ? 48.013 21.217 12.754 1.00 21.09 109 PHE A CA 1
ATOM 912 C C . PHE A 1 109 ? 48.678 20.167 13.647 1.00 20.53 109 PHE A C 1
ATOM 913 O O . PHE A 1 109 ? 48.986 20.443 14.855 1.00 20.86 109 PHE A O 1
ATOM 921 N N . ASP A 1 110 ? 48.884 18.975 13.059 1.00 19.24 110 ASP A N 1
ATOM 922 C CA . ASP A 1 110 ? 49.680 17.935 13.687 1.00 18.74 110 ASP A CA 1
ATOM 923 C C . ASP A 1 110 ? 51.112 18.171 13.339 1.00 17.52 110 ASP A C 1
ATOM 924 O O . ASP A 1 110 ? 51.463 18.168 12.170 1.00 14.86 110 ASP A O 1
ATOM 929 N N . GLY A 1 111 ? 51.954 18.338 14.348 1.00 16.78 111 GLY A N 1
ATOM 930 C CA . GLY A 1 111 ? 53.353 18.560 14.093 1.00 17.37 111 GLY A CA 1
ATOM 931 C C . GLY A 1 111 ? 54.129 18.861 15.351 1.00 17.04 111 GLY A C 1
ATOM 932 O O . GLY A 1 111 ? 53.561 19.088 16.404 1.00 16.99 111 GLY A O 1
ATOM 933 N N . GLU A 1 112 ? 55.448 18.806 15.223 1.00 17.23 112 GLU A N 1
ATOM 934 C CA . GLU A 1 112 ? 56.352 19.216 16.283 1.00 17.52 112 GLU A CA 1
ATOM 935 C C . GLU A 1 112 ? 56.226 20.727 16.520 1.00 17.77 112 GLU A C 1
ATOM 936 O O . GLU A 1 112 ? 56.118 21.512 15.573 1.00 18.13 112 GLU A O 1
ATOM 942 N N . VAL A 1 113 ? 56.243 21.132 17.786 1.00 16.24 113 VAL A N 1
ATOM 943 C CA . VAL A 1 113 ? 56.169 22.556 18.155 1.00 17.40 113 VAL A CA 1
ATOM 944 C C . VAL A 1 113 ? 57.227 22.871 19.222 1.00 17.68 113 VAL A C 1
ATOM 945 O O . VAL A 1 113 ? 57.861 21.959 19.728 1.00 18.35 113 VAL A O 1
ATOM 949 N N . ASN A 1 114 ? 57.398 24.145 19.571 1.00 18.32 114 ASN A N 1
ATOM 950 C CA . ASN A 1 114 ? 58.344 24.540 20.645 1.00 19.14 114 ASN A CA 1
ATOM 951 C C . ASN A 1 114 ? 57.727 24.470 22.047 1.00 18.93 114 ASN A C 1
ATOM 952 O O . ASN A 1 114 ? 58.400 24.146 23.033 1.00 20.04 114 ASN A O 1
ATOM 957 N N . GLY A 1 115 ? 56.439 24.759 22.159 1.00 18.03 115 GLY A N 1
ATOM 958 C CA . GLY A 1 115 ? 55.767 24.619 23.433 1.00 18.09 115 GLY A CA 1
ATOM 959 C C . GLY A 1 115 ? 54.293 24.968 23.347 1.00 17.92 115 GLY A C 1
ATOM 960 O O . GLY A 1 115 ? 53.745 25.112 22.257 1.00 16.93 115 GLY A O 1
ATOM 961 N N . CYS A 1 116 ? 53.683 25.121 24.513 1.00 18.51 116 CYS A N 1
ATOM 962 C CA . CYS A 1 116 ? 52.282 25.489 24.643 1.00 19.78 116 CYS A CA 1
ATOM 963 C C . CYS A 1 116 ? 52.070 26.172 26.003 1.00 19.31 116 CYS A C 1
ATOM 964 O O . CYS A 1 116 ? 53.042 26.402 26.715 1.00 19.45 116 CYS A O 1
ATOM 967 N N . GLY A 1 117 ? 50.834 26.529 26.358 1.00 18.85 117 GLY A N 1
ATOM 968 C CA . GLY A 1 117 ? 50.562 27.275 27.614 1.00 19.93 117 GLY A CA 1
ATOM 969 C C . GLY A 1 117 ? 50.369 26.494 28.923 1.00 19.31 117 GLY A C 1
ATOM 970 O O . GLY A 1 117 ? 50.037 27.088 29.982 1.00 20.74 117 GLY A O 1
ATOM 971 N N . LEU A 1 118 ? 50.591 25.196 28.840 1.00 18.33 118 LEU A N 1
ATOM 972 C CA . LEU A 1 118 ? 50.405 24.214 29.923 1.00 16.44 118 LEU A CA 1
ATOM 973 C C . LEU A 1 118 ? 48.957 24.042 30.385 1.00 15.49 118 LEU A C 1
ATOM 974 O O . LEU A 1 118 ? 48.719 23.573 31.492 1.00 15.95 118 LEU A O 1
ATOM 979 N N . GLY A 1 119 ? 47.997 24.401 29.542 1.00 12.92 119 GLY A N 1
ATOM 980 C CA . GLY A 1 119 ? 46.610 24.260 29.873 1.00 12.67 119 GLY A CA 1
ATOM 981 C C . GLY A 1 119 ? 45.914 23.029 29.341 1.00 12.46 119 GLY A C 1
ATOM 982 O O . GLY A 1 119 ? 44.754 22.829 29.626 1.00 13.53 119 GLY A O 1
ATOM 983 N N . PHE A 1 120 ? 46.603 22.243 28.523 1.00 12.65 120 PHE A N 1
ATOM 984 C CA . PHE A 1 120 ? 46.026 21.043 27.911 1.00 12.66 120 PHE A CA 1
ATOM 985 C C . PHE A 1 120 ? 47.179 20.238 27.392 1.00 14.68 120 PHE A C 1
ATOM 986 O O . PHE A 1 120 ? 47.473 20.204 26.179 1.00 16.03 120 PHE A O 1
ATOM 994 N N . THR A 1 121 ? 47.883 19.596 28.310 1.00 15.17 121 THR A N 1
ATOM 995 C CA . THR A 1 121 ? 49.248 19.215 28.032 1.00 15.49 121 THR A CA 1
ATOM 996 C C . THR A 1 121 ? 49.576 17.938 28.783 1.00 15.33 121 THR A C 1
ATOM 997 O O . THR A 1 121 ? 49.368 17.864 29.984 1.00 16.19 121 THR A O 1
ATOM 1001 N N . PHE A 1 122 ? 50.132 16.949 28.083 1.00 15.04 122 PHE A N 1
ATOM 1002 C CA . PHE A 1 122 ? 50.453 15.664 28.638 1.00 14.95 122 PHE A CA 1
ATOM 1003 C C . PHE A 1 122 ? 51.963 15.544 28.690 1.00 15.20 122 PHE A C 1
ATOM 1004 O O . PHE A 1 122 ? 52.623 15.775 27.693 1.00 14.83 122 PHE A O 1
ATOM 1012 N N . ILE A 1 123 ? 52.499 15.176 29.856 1.00 15.41 123 ILE A N 1
ATOM 1013 C CA . ILE A 1 123 ? 53.941 15.106 30.030 1.00 15.45 123 ILE A CA 1
ATOM 1014 C C . ILE A 1 123 ? 54.320 13.741 30.587 1.00 15.18 123 ILE A C 1
ATOM 1015 O O . ILE A 1 123 ? 53.818 13.309 31.600 1.00 14.28 123 ILE A O 1
ATOM 1020 N N . LYS A 1 124 ? 55.261 13.073 29.937 1.00 15.87 124 LYS A N 1
ATOM 1021 C CA . LYS A 1 124 ? 55.595 11.731 30.401 1.00 15.28 124 LYS A CA 1
ATOM 1022 C C . LYS A 1 124 ? 56.539 11.698 31.609 1.00 15.77 124 LYS A C 1
ATOM 1023 O O . LYS A 1 124 ? 57.455 12.534 31.754 1.00 15.21 124 LYS A O 1
ATOM 1029 N N . ARG A 1 125 ? 56.349 10.681 32.433 1.00 14.87 125 ARG A N 1
ATOM 1030 C CA . ARG A 1 125 ? 57.145 10.518 33.624 1.00 15.93 125 ARG A CA 1
ATOM 1031 C C . ARG A 1 125 ? 58.647 10.495 33.366 1.00 16.88 125 ARG A C 1
ATOM 1032 O O . ARG A 1 125 ? 59.418 11.107 34.097 1.00 17.26 125 ARG A O 1
ATOM 1040 N N . GLU A 1 126 ? 59.058 9.733 32.362 1.00 16.86 126 GLU A N 1
ATOM 1041 C CA . GLU A 1 126 ? 60.464 9.635 32.022 1.00 18.57 126 GLU A CA 1
ATOM 1042 C C . GLU A 1 126 ? 61.126 10.991 31.906 1.00 18.43 126 GLU A C 1
ATOM 1043 O O . GLU A 1 126 ? 62.254 11.170 32.369 1.00 19.68 126 GLU A O 1
ATOM 1049 N N . PHE A 1 127 ? 60.455 11.929 31.252 1.00 17.55 127 PHE A N 1
ATOM 1050 C CA . PHE A 1 127 ? 60.995 13.274 31.096 1.00 17.76 127 PHE A CA 1
ATOM 1051 C C . PHE A 1 127 ? 61.070 14.029 32.426 1.00 17.95 127 PHE A C 1
ATOM 1052 O O . PHE A 1 127 ? 62.073 14.684 32.729 1.00 18.80 127 PHE A O 1
ATOM 1060 N N . LEU A 1 128 ? 59.972 13.970 33.180 1.00 18.15 128 LEU A N 1
ATOM 1061 C CA . LEU A 1 128 ? 59.860 14.688 34.448 1.00 18.46 128 LEU A CA 1
ATOM 1062 C C . LEU A 1 128 ? 60.799 14.138 35.517 1.00 19.14 128 LEU A C 1
ATOM 1063 O O . LEU A 1 128 ? 61.274 14.873 36.372 1.00 18.26 128 LEU A O 1
ATOM 1068 N N . GLU A 1 129 ? 61.126 12.858 35.434 1.00 19.81 129 GLU A N 1
ATOM 1069 C CA . GLU A 1 129 ? 62.060 12.281 36.406 1.00 21.59 129 GLU A CA 1
ATOM 1070 C C . GLU A 1 129 ? 63.496 12.685 36.155 1.00 22.36 129 GLU A C 1
ATOM 1071 O O . GLU A 1 129 ? 64.372 12.441 36.994 1.00 23.08 129 GLU A O 1
ATOM 1077 N N . LYS A 1 130 ? 63.743 13.283 35.003 1.00 23.36 130 LYS A N 1
ATOM 1078 C CA . LYS A 1 130 ? 65.099 13.678 34.607 1.00 25.30 130 LYS A CA 1
ATOM 1079 C C . LYS A 1 130 ? 65.340 15.166 34.803 1.00 25.69 130 LYS A C 1
ATOM 1080 O O . LYS A 1 130 ? 66.482 15.597 34.904 1.00 25.78 130 LYS A O 1
ATOM 1086 N N . ILE A 1 131 ? 64.273 15.960 34.830 1.00 26.44 131 ILE A N 1
ATOM 1087 C CA . ILE A 1 131 ? 64.449 17.408 34.713 1.00 26.80 131 ILE A CA 1
ATOM 1088 C C . ILE A 1 131 ? 64.966 17.962 36.031 1.00 26.70 131 ILE A C 1
ATOM 1089 O O . ILE A 1 131 ? 64.801 17.359 37.093 1.00 26.38 131 ILE A O 1
ATOM 1094 N N . LYS A 1 132 ? 65.610 19.106 35.940 1.00 26.44 132 LYS A N 1
ATOM 1095 C CA . LYS A 1 132 ? 66.065 19.770 37.149 1.00 26.75 132 LYS A CA 1
ATOM 1096 C C . LYS A 1 132 ? 64.825 20.322 37.847 1.00 27.04 132 LYS A C 1
ATOM 1097 O O . LYS A 1 132 ? 63.914 20.856 37.177 1.00 25.66 132 LYS A O 1
ATOM 1103 N N . ARG A 1 133 ? 64.760 20.084 39.174 1.00 27.32 133 ARG A N 1
ATOM 1104 C CA . ARG A 1 133 ? 63.677 20.558 40.046 1.00 27.80 133 ARG A CA 1
ATOM 1105 C C . ARG A 1 133 ? 64.189 21.595 41.031 1.00 27.54 133 ARG A C 1
ATOM 1106 O O . ARG A 1 133 ? 65.282 21.422 41.603 1.00 28.40 133 ARG A O 1
ATOM 1114 N N . PRO A 1 134 ? 63.404 22.664 41.276 1.00 27.56 134 PRO A N 1
ATOM 1115 C CA . PRO A 1 134 ? 62.014 22.893 40.829 1.00 27.54 134 PRO A CA 1
ATOM 1116 C C . PRO A 1 134 ? 61.917 23.343 39.343 1.00 27.38 134 PRO A C 1
ATOM 1117 O O . PRO A 1 134 ? 62.825 24.027 38.847 1.00 27.85 134 PRO A O 1
ATOM 1121 N N . ALA A 1 135 ? 60.812 22.979 38.680 1.00 26.31 135 ALA A N 1
ATOM 1122 C CA . ALA A 1 135 ? 60.657 22.967 37.212 1.00 24.97 135 ALA A CA 1
ATOM 1123 C C . ALA A 1 135 ? 59.863 24.125 36.576 1.00 24.53 135 ALA A C 1
ATOM 1124 O O . ALA A 1 135 ? 59.990 24.400 35.378 1.00 21.76 135 ALA A O 1
ATOM 1126 N N . PHE A 1 136 ? 58.985 24.747 37.356 1.00 24.93 136 PHE A N 1
ATOM 1127 C CA . PHE A 1 136 ? 58.126 25.824 36.853 1.00 25.47 136 PHE A CA 1
ATOM 1128 C C . PHE A 1 136 ? 58.434 27.118 37.567 1.00 26.26 136 PHE A C 1
ATOM 1129 O O . PHE A 1 136 ? 58.421 27.186 38.793 1.00 28.14 136 PHE A O 1
ATOM 1137 N N . LEU A 1 137 ? 58.725 28.151 36.796 1.00 27.30 137 LEU A N 1
ATOM 1138 C CA . LEU A 1 137 ? 59.047 29.452 37.379 1.00 27.46 137 LEU A CA 1
ATOM 1139 C C . LEU A 1 137 ? 58.451 30.575 36.531 1.00 27.57 137 LEU A C 1
ATOM 1140 O O . LEU A 1 137 ? 58.528 30.555 35.298 1.00 27.66 137 LEU A O 1
ATOM 1145 N N . ALA A 1 138 ? 57.859 31.554 37.206 1.00 27.72 138 ALA A N 1
ATOM 1146 C CA . ALA A 1 138 ? 57.235 32.680 36.543 1.00 27.56 138 ALA A CA 1
ATOM 1147 C C . ALA A 1 138 ? 57.844 33.943 37.114 1.00 27.42 138 ALA A C 1
ATOM 1148 O O . ALA A 1 138 ? 58.649 34.556 36.455 1.00 27.86 138 ALA A O 1
ATOM 1150 N N . ILE A 1 148 ? 57.947 36.452 31.945 1.00 30.32 148 ILE A N 1
ATOM 1151 C CA . ILE A 1 148 ? 56.738 35.822 31.431 1.00 29.92 148 ILE A CA 1
ATOM 1152 C C . ILE A 1 148 ? 56.459 34.556 32.242 1.00 28.56 148 ILE A C 1
ATOM 1153 O O . ILE A 1 148 ? 57.105 34.294 33.259 1.00 27.07 148 ILE A O 1
ATOM 1158 N N . GLY A 1 149 ? 55.473 33.802 31.790 1.00 28.02 149 GLY A N 1
ATOM 1159 C CA . GLY A 1 149 ? 54.973 32.661 32.499 1.00 27.45 149 GLY A CA 1
ATOM 1160 C C . GLY A 1 149 ? 55.879 31.460 32.609 1.00 27.15 149 GLY A C 1
ATOM 1161 O O . GLY A 1 149 ? 56.936 31.339 31.959 1.00 25.77 149 GLY A O 1
ATOM 1162 N N . GLU A 1 150 ? 55.404 30.558 33.456 1.00 26.45 150 GLU A N 1
ATOM 1163 C CA . GLU A 1 150 ? 56.060 29.303 33.742 1.00 25.98 150 GLU A CA 1
ATOM 1164 C C . GLU A 1 150 ? 55.983 28.359 32.553 1.00 25.75 150 GLU A C 1
ATOM 1165 O O . GLU A 1 150 ? 56.737 27.394 32.498 1.00 24.57 150 GLU A O 1
ATOM 1171 N N . ASP A 1 151 ? 55.048 28.644 31.639 1.00 25.35 151 ASP A N 1
ATOM 1172 C CA . ASP A 1 151 ? 54.891 27.904 30.390 1.00 25.98 151 ASP A CA 1
ATOM 1173 C C . ASP A 1 151 ? 56.068 28.090 29.424 1.00 25.35 151 ASP A C 1
ATOM 1174 O O . ASP A 1 151 ? 56.698 27.118 29.036 1.00 25.02 151 ASP A O 1
ATOM 1179 N N . VAL A 1 152 ? 56.383 29.343 29.068 1.00 25.61 152 VAL A N 1
ATOM 1180 C CA . VAL A 1 152 ? 57.548 29.624 28.206 1.00 24.72 152 VAL A CA 1
ATOM 1181 C C . VAL A 1 152 ? 58.836 29.262 28.935 1.00 24.16 152 VAL A C 1
ATOM 1182 O O . VAL A 1 152 ? 59.759 28.70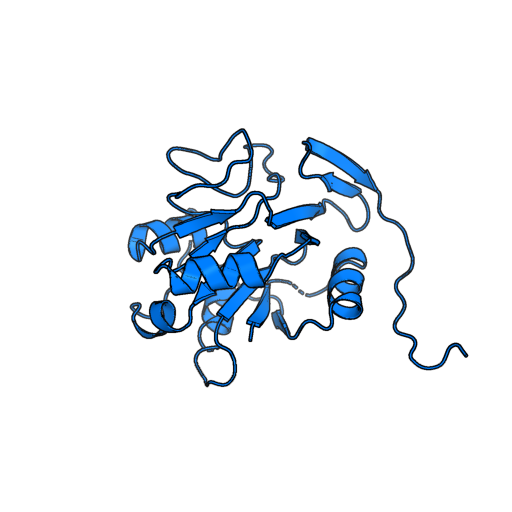9 28.329 1.00 23.98 152 VAL A O 1
ATOM 1186 N N . TYR A 1 153 ? 58.891 29.529 30.235 1.00 22.54 153 TYR A N 1
ATOM 1187 C CA . TYR A 1 153 ? 60.050 29.109 31.024 1.00 22.39 153 TYR A CA 1
ATOM 1188 C C . TYR A 1 153 ? 60.271 27.602 30.914 1.00 21.88 153 TYR A C 1
ATOM 1189 O O . TYR A 1 153 ? 61.380 27.160 30.617 1.00 22.16 153 TYR A O 1
ATOM 1198 N N . PHE A 1 154 ? 59.213 26.829 31.174 1.00 21.03 154 PHE A N 1
ATOM 1199 C CA . PHE A 1 154 ? 59.295 25.364 31.196 1.00 20.58 154 PHE A CA 1
ATOM 1200 C C . PHE A 1 154 ? 59.893 24.826 29.888 1.00 19.76 154 PHE A C 1
ATOM 1201 O O . PHE A 1 154 ? 60.858 24.058 29.882 1.00 19.51 154 PHE A O 1
ATOM 1209 N N . PHE A 1 155 ? 59.314 25.267 28.783 1.00 19.46 155 PHE A N 1
ATOM 1210 C CA . PHE A 1 155 ? 59.783 24.851 27.464 1.00 18.78 155 PHE A CA 1
ATOM 1211 C C . PHE A 1 155 ? 61.149 25.405 27.077 1.00 18.89 155 PHE A C 1
ATOM 1212 O O . PHE A 1 155 ? 61.993 24.685 26.465 1.00 19.00 155 PHE A O 1
ATOM 1220 N N . SER A 1 156 ? 61.404 26.670 27.410 1.00 18.66 156 SER A N 1
ATOM 1221 C CA . SER A 1 156 ? 62.682 27.282 27.011 1.00 19.56 156 SER A CA 1
ATOM 1222 C C . SER A 1 156 ? 63.837 26.688 27.803 1.00 19.77 156 SER A C 1
ATOM 1223 O O . SER A 1 156 ? 64.968 26.574 27.302 1.00 19.08 156 SER A O 1
ATOM 1226 N N . THR A 1 157 ? 63.553 26.331 29.051 1.00 19.48 157 THR A N 1
ATOM 1227 C CA . THR A 1 157 ? 64.577 25.869 29.964 1.00 19.93 157 THR A CA 1
ATOM 1228 C C . THR A 1 157 ? 64.839 24.392 29.805 1.00 20.20 157 THR A C 1
ATOM 1229 O O . THR A 1 157 ? 65.986 23.970 29.764 1.00 19.08 157 THR A O 1
ATOM 1233 N N . HIS A 1 158 ? 63.768 23.607 29.733 1.00 20.04 158 HIS A N 1
ATOM 1234 C CA . HIS A 1 158 ? 63.879 22.137 29.762 1.00 20.83 158 HIS A CA 1
ATOM 1235 C C . HIS A 1 158 ? 63.815 21.471 28.396 1.00 20.44 158 HIS A C 1
ATOM 1236 O O . HIS A 1 158 ? 64.147 20.303 28.276 1.00 20.63 158 HIS A O 1
ATOM 1243 N N . LYS A 1 159 ? 63.407 22.225 27.377 1.00 20.25 159 LYS A N 1
ATOM 1244 C CA . LYS A 1 159 ? 63.482 21.795 25.964 1.00 19.87 159 LYS A CA 1
ATOM 1245 C C . LYS A 1 159 ? 62.974 20.357 25.718 1.00 19.35 159 LYS A C 1
ATOM 1246 O O . LYS A 1 159 ? 63.657 19.531 25.107 1.00 18.02 159 LYS A O 1
ATOM 1252 N N . PRO A 1 160 ? 61.760 20.064 26.182 1.00 18.17 160 PRO A N 1
ATOM 1253 C CA . PRO A 1 160 ? 61.172 18.764 25.899 1.00 17.87 160 PRO A CA 1
ATOM 1254 C C . PRO A 1 160 ? 60.929 18.582 24.402 1.00 17.86 160 PRO A C 1
ATOM 1255 O O . PRO A 1 160 ? 60.674 19.555 23.675 1.00 18.38 160 PRO A O 1
ATOM 1259 N N . ARG A 1 161 ? 61.040 17.357 23.932 1.00 17.74 161 ARG A N 1
ATOM 1260 C CA . ARG A 1 161 ? 60.615 17.067 22.568 1.00 17.69 161 ARG A CA 1
ATOM 1261 C C . ARG A 1 161 ? 59.088 17.067 22.600 1.00 17.31 161 ARG A C 1
ATOM 1262 O O . ARG A 1 161 ? 58.470 16.277 23.313 1.00 15.38 161 ARG A O 1
ATOM 1270 N N . THR A 1 162 ? 58.510 18.025 21.872 1.00 17.96 162 THR A N 1
ATOM 1271 C CA . THR A 1 162 ? 57.116 18.420 22.006 1.00 18.18 162 THR A CA 1
ATOM 1272 C C . THR A 1 162 ? 56.332 18.293 20.673 1.00 18.12 162 THR A C 1
ATOM 1273 O O . THR A 1 162 ? 56.793 18.733 19.630 1.00 18.56 162 THR A O 1
ATOM 1277 N N . TYR A 1 163 ? 55.153 17.668 20.741 1.00 18.00 163 TYR A N 1
ATOM 1278 C CA . TYR A 1 163 ? 54.288 17.446 19.558 1.00 16.40 163 TYR A CA 1
ATOM 1279 C C . TYR A 1 163 ? 52.890 17.952 19.862 1.00 16.47 163 TYR A C 1
ATOM 1280 O O . TYR A 1 163 ? 52.369 17.699 20.960 1.00 17.03 163 TYR A O 1
ATOM 1289 N N . ALA A 1 164 ? 52.307 18.666 18.902 1.00 15.87 164 ALA A N 1
ATOM 1290 C CA . ALA A 1 164 ? 50.914 19.144 18.976 1.00 16.10 164 ALA A CA 1
ATOM 1291 C C . ALA A 1 164 ? 50.044 18.225 18.105 1.00 15.88 164 ALA A C 1
ATOM 1292 O O . ALA A 1 164 ? 50.369 17.960 16.949 1.00 15.84 164 ALA A O 1
ATOM 1294 N N . LEU A 1 165 ? 48.996 17.667 18.711 1.00 16.69 165 LEU A N 1
ATOM 1295 C CA . LEU A 1 165 ? 48.040 16.801 18.005 1.00 17.12 165 LEU A CA 1
ATOM 1296 C C . LEU A 1 165 ? 46.776 17.554 17.678 1.00 16.97 165 LEU A C 1
ATOM 1297 O O . LEU A 1 165 ? 46.091 18.026 18.572 1.00 16.67 165 LEU A O 1
ATOM 1302 N N . SER A 1 166 ? 46.428 17.643 16.402 1.00 16.44 166 SER A N 1
ATOM 1303 C CA . SER A 1 166 ? 45.149 18.205 16.025 1.00 16.07 166 SER A CA 1
ATOM 1304 C C . SER A 1 166 ? 43.935 17.446 16.578 1.00 16.29 166 SER A C 1
ATOM 1305 O O . SER A 1 166 ? 42.819 17.998 16.629 1.00 16.24 166 SER A O 1
ATOM 1308 N N . SER A 1 167 ? 44.129 16.190 16.970 1.00 15.80 167 SER A N 1
ATOM 1309 C CA . SER A 1 167 ? 43.049 15.391 17.529 1.00 16.73 167 SER A CA 1
ATOM 1310 C C . SER A 1 167 ? 42.762 15.707 18.995 1.00 17.29 167 SER A C 1
ATOM 1311 O O . SER A 1 167 ? 41.825 15.166 19.585 1.00 18.27 167 SER A O 1
ATOM 1314 N N . LEU A 1 168 ? 43.539 16.616 19.576 1.00 16.60 168 LEU A N 1
ATOM 1315 C CA . LEU A 1 168 ? 43.306 17.070 20.936 1.00 16.08 168 LEU A CA 1
ATOM 1316 C C . LEU A 1 168 ? 42.758 18.455 20.860 1.00 15.86 168 LEU A C 1
ATOM 1317 O O . LEU A 1 168 ? 43.498 19.400 20.575 1.00 15.52 168 LEU A O 1
ATOM 1322 N N . LYS A 1 169 ? 41.456 18.582 21.098 1.00 14.69 169 LYS A N 1
ATOM 1323 C CA . LYS A 1 169 ? 40.765 19.857 20.996 1.00 16.07 169 LYS A CA 1
ATOM 1324 C C . LYS A 1 169 ? 39.939 20.075 22.236 1.00 15.01 169 LYS A C 1
ATOM 1325 O O . LYS A 1 169 ? 39.419 19.097 22.808 1.00 16.22 169 LYS A O 1
ATOM 1331 N N . ALA A 1 170 ? 39.836 21.345 22.634 1.00 15.05 170 ALA A N 1
ATOM 1332 C CA . ALA A 1 170 ? 39.088 21.732 23.829 1.00 13.96 170 ALA A CA 1
ATOM 1333 C C . ALA A 1 170 ? 38.387 23.072 23.658 1.00 14.89 170 ALA A C 1
ATOM 1334 O O . ALA A 1 170 ? 38.871 23.945 22.923 1.00 14.88 170 ALA A O 1
ATOM 1336 N N . TYR A 1 171 ? 37.302 23.274 24.414 1.00 14.40 171 TYR A N 1
ATOM 1337 C CA . TYR A 1 171 ? 36.715 24.603 24.582 1.00 15.45 171 TYR A CA 1
ATOM 1338 C C . TYR A 1 171 ? 37.499 25.364 25.646 1.00 16.19 171 TYR A C 1
ATOM 1339 O O . TYR A 1 171 ? 37.989 24.756 26.607 1.00 15.96 171 TYR A O 1
ATOM 1348 N N . HIS A 1 172 ? 37.524 26.703 25.520 1.00 15.71 172 HIS A N 1
ATOM 1349 C CA . HIS A 1 172 ? 38.180 27.571 26.480 1.00 15.39 172 HIS A CA 1
ATOM 1350 C C . HIS A 1 172 ? 37.095 28.485 27.019 1.00 14.72 172 HIS A C 1
ATOM 1351 O O . HIS A 1 172 ? 36.663 29.401 26.358 1.00 14.55 172 HIS A O 1
ATOM 1358 N N . PHE A 1 173 ? 36.616 28.158 28.199 1.00 16.15 173 PHE A N 1
ATOM 1359 C CA . PHE A 1 173 ? 35.504 28.857 28.792 1.00 15.67 173 PHE A CA 1
ATOM 1360 C C . PHE A 1 173 ? 35.858 30.213 29.311 1.00 15.04 173 PHE A C 1
ATOM 1361 O O . PHE A 1 173 ? 36.920 30.411 29.910 1.00 15.62 173 PHE A O 1
ATOM 1369 N N . ILE A 1 174 ? 34.958 31.165 29.053 1.00 15.08 174 ILE A N 1
ATOM 1370 C CA . ILE A 1 174 ? 35.111 32.543 29.458 1.00 14.84 174 ILE A CA 1
ATOM 1371 C C . ILE A 1 174 ? 34.382 32.757 30.775 1.00 16.16 174 ILE A C 1
ATOM 1372 O O . ILE A 1 174 ? 34.954 33.232 31.745 1.00 17.47 174 ILE A O 1
ATOM 1377 N N . ASP A 1 175 ? 33.119 32.385 30.811 1.00 16.38 175 ASP A N 1
ATOM 1378 C CA . ASP A 1 175 ? 32.406 32.300 32.064 1.00 16.40 175 ASP A CA 1
ATOM 1379 C C . ASP A 1 175 ? 32.013 30.851 32.265 1.00 16.06 175 ASP A C 1
ATOM 1380 O O . ASP A 1 175 ? 32.656 29.964 31.711 1.00 16.88 175 ASP A O 1
ATOM 1385 N N . GLU A 1 176 ? 30.993 30.592 33.076 1.00 14.93 176 GLU A N 1
ATOM 1386 C CA . GLU A 1 176 ? 30.605 29.225 33.364 1.00 15.24 176 GLU A CA 1
ATOM 1387 C C . GLU A 1 176 ? 29.929 28.533 32.193 1.00 14.68 176 GLU A C 1
ATOM 1388 O O . GLU A 1 176 ? 29.813 27.307 32.211 1.00 14.24 176 GLU A O 1
ATOM 1394 N N . ARG A 1 177 ? 29.498 29.305 31.186 1.00 13.83 177 ARG A N 1
ATOM 1395 C CA . ARG A 1 177 ? 28.648 28.784 30.105 1.00 14.89 177 ARG A CA 1
ATOM 1396 C C . ARG A 1 177 ? 29.153 29.073 28.691 1.00 15.60 177 ARG A C 1
ATOM 1397 O O . ARG A 1 177 ? 28.903 28.265 27.765 1.00 15.92 177 ARG A O 1
ATOM 1405 N N . LEU A 1 178 ? 29.783 30.234 28.520 1.00 13.78 178 LEU A N 1
ATOM 1406 C CA . LEU A 1 178 ? 30.244 30.670 27.214 1.00 13.82 178 LEU A CA 1
ATOM 1407 C C . LEU A 1 178 ? 31.711 30.342 27.024 1.00 14.47 178 LEU A C 1
ATOM 1408 O O . LEU A 1 178 ? 32.540 30.633 27.888 1.00 15.36 178 LEU A O 1
ATOM 1413 N N . ALA A 1 179 ? 32.013 29.761 25.874 1.00 15.04 179 ALA A N 1
ATOM 1414 C CA . ALA A 1 179 ? 33.365 29.351 25.547 1.00 14.24 179 ALA A CA 1
ATOM 1415 C C . ALA A 1 179 ? 33.757 29.650 24.115 1.00 14.32 179 ALA A C 1
ATOM 1416 O O . ALA A 1 179 ? 32.933 29.727 23.182 1.00 14.59 179 ALA A O 1
ATOM 1418 N N . LEU A 1 180 ? 35.059 29.807 23.955 1.00 15.64 180 LEU A N 1
ATOM 1419 C CA . LEU A 1 180 ? 35.684 29.830 22.633 1.00 16.23 180 LEU A CA 1
ATOM 1420 C C . LEU A 1 180 ? 35.906 28.423 22.185 1.00 14.79 180 LEU A C 1
ATOM 1421 O O . LEU A 1 180 ? 36.572 27.655 22.851 1.00 14.20 180 LEU A O 1
ATOM 1426 N N . SER A 1 181 ? 35.348 28.074 21.036 1.00 16.13 181 SER A N 1
ATOM 1427 C CA . SER A 1 181 ? 35.488 26.748 20.502 1.00 15.85 181 SER A CA 1
ATOM 1428 C C . SER A 1 181 ? 36.765 26.661 19.672 1.00 15.34 181 SER A C 1
ATOM 1429 O O . SER A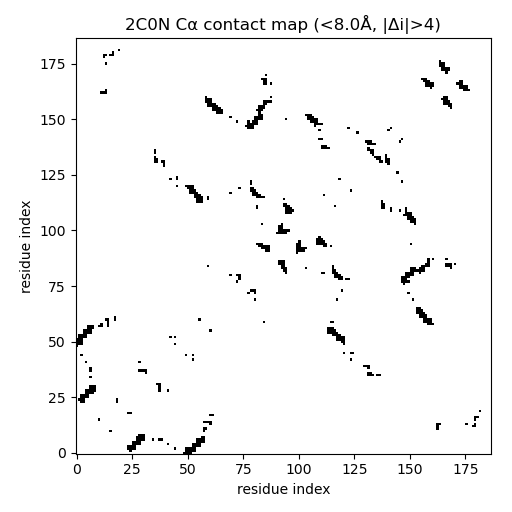 1 181 ? 37.349 27.679 19.289 1.00 15.61 181 SER A O 1
ATOM 1432 N N . PRO A 1 182 ? 37.244 25.448 19.426 1.00 14.92 182 PRO A N 1
ATOM 1433 C CA . PRO A 1 182 ? 38.436 25.366 18.564 1.00 15.76 182 PRO A CA 1
ATOM 1434 C C . PRO A 1 182 ? 38.269 25.884 17.122 1.00 16.01 182 PRO A C 1
ATOM 1435 O O . PRO A 1 182 ? 39.266 26.116 16.449 1.00 16.23 182 PRO A O 1
ATOM 1439 N N . ASP A 1 183 ? 37.035 26.062 16.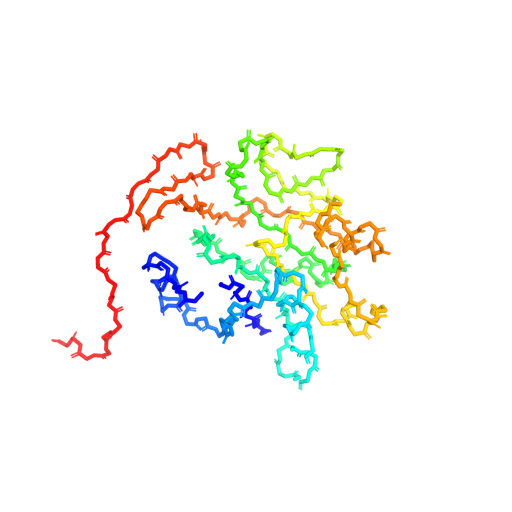657 1.00 17.12 183 ASP A N 1
ATOM 1440 C CA . ASP A 1 183 ? 36.757 26.648 15.327 1.00 18.05 183 ASP A CA 1
ATOM 1441 C C . ASP A 1 183 ? 36.614 28.161 15.405 1.00 18.21 183 ASP A C 1
ATOM 1442 O O . ASP A 1 183 ? 36.062 28.756 14.487 1.00 17.79 183 ASP A O 1
ATOM 1447 N N . ARG A 1 184 ? 37.065 28.756 16.513 1.00 18.05 184 ARG A N 1
ATOM 1448 C CA . ARG A 1 184 ? 37.080 30.201 16.763 1.00 18.99 184 ARG A CA 1
ATOM 1449 C C . ARG A 1 184 ? 35.691 30.817 16.783 1.00 19.38 184 ARG A C 1
ATOM 1450 O O . ARG A 1 184 ? 35.491 31.924 16.298 1.00 20.79 184 ARG A O 1
ATOM 1458 N N . LYS A 1 185 ? 34.725 30.078 17.291 1.00 17.73 185 LYS A N 1
ATOM 1459 C CA . LYS A 1 185 ? 33.383 30.570 17.430 1.00 18.48 185 LYS A CA 1
ATOM 1460 C C . LYS A 1 185 ? 33.077 30.563 18.901 1.00 17.86 185 LYS A C 1
ATOM 1461 O O . LYS A 1 185 ? 33.744 29.918 19.676 1.00 19.85 185 LYS A O 1
ATOM 1467 N N . LEU A 1 186 ? 32.075 31.306 19.300 1.00 18.01 186 LEU A N 1
ATOM 1468 C CA . LEU A 1 186 ? 31.622 31.246 20.688 1.00 17.95 186 LEU A CA 1
ATOM 1469 C C . LEU A 1 186 ? 30.500 30.213 20.812 1.00 16.61 186 LEU A C 1
ATOM 1470 O O . LEU A 1 186 ? 29.583 30.203 19.988 1.00 18.02 186 LEU A O 1
ATOM 1475 N N . ILE A 1 187 ? 30.562 29.362 21.817 1.00 15.84 187 ILE A N 1
ATOM 1476 C CA . ILE A 1 187 ? 29.520 28.353 22.036 1.00 15.96 187 ILE A CA 1
ATOM 1477 C C . ILE A 1 187 ? 29.003 28.540 23.439 1.00 14.83 187 ILE A C 1
ATOM 1478 O O . ILE A 1 187 ? 29.637 29.200 24.241 1.00 15.59 187 ILE A O 1
ATOM 1483 N N . LEU A 1 188 ? 27.835 27.984 23.713 1.00 15.87 188 LEU A N 1
ATOM 1484 C CA . LEU A 1 188 ? 27.198 28.075 25.018 1.00 15.25 188 LEU A CA 1
ATOM 1485 C C . LEU A 1 188 ? 26.829 26.660 25.487 1.00 15.39 188 LEU A C 1
ATOM 1486 O O . LEU A 1 188 ? 26.156 25.942 24.776 1.00 15.78 188 LEU A O 1
ATOM 1491 N N . GLN A 1 189 ? 27.245 26.303 26.692 1.00 16.19 189 GLN A N 1
ATOM 1492 C CA . GLN A 1 189 ? 26.942 25.030 27.296 1.00 17.35 189 GLN A CA 1
ATOM 1493 C C . GLN A 1 189 ? 26.264 25.294 28.623 1.00 18.31 189 GLN A C 1
ATOM 1494 O O . GLN A 1 189 ? 26.905 25.748 29.553 1.00 17.98 189 GLN A O 1
ATOM 1500 N N . ASN A 1 190 ? 24.971 25.016 28.731 1.00 17.10 190 ASN A N 1
ATOM 1501 C CA . ASN A 1 190 ? 24.244 25.329 29.965 1.00 19.15 190 ASN A CA 1
ATOM 1502 C C . ASN A 1 190 ? 23.456 24.143 30.484 1.00 19.51 190 ASN A C 1
ATOM 1503 O O . ASN A 1 190 ? 22.429 24.286 31.138 1.00 20.34 190 ASN A O 1
ATOM 1508 N N . ASP A 1 191 ? 23.973 22.952 30.242 1.00 18.78 191 ASP A N 1
ATOM 1509 C CA . ASP A 1 191 ? 23.340 21.741 30.732 1.00 18.40 191 ASP A CA 1
ATOM 1510 C C . ASP A 1 191 ? 23.640 21.501 32.203 1.00 17.23 191 ASP A C 1
ATOM 1511 O O . ASP A 1 191 ? 24.672 21.936 32.735 1.00 17.29 191 ASP A O 1
ATOM 1516 N N . HIS A 1 192 ? 22.742 20.764 32.847 1.00 16.08 192 HIS A N 1
ATOM 1517 C CA . HIS A 1 192 ? 22.983 20.243 34.208 1.00 15.79 192 HIS A CA 1
ATOM 1518 C C . HIS A 1 192 ? 23.985 19.134 34.103 1.00 16.05 192 HIS A C 1
ATOM 1519 O O . HIS A 1 192 ? 24.213 18.580 33.017 1.00 16.36 192 HIS A O 1
ATOM 1526 N N . VAL A 1 193 ? 24.595 18.797 35.225 1.00 15.89 193 VAL A N 1
ATOM 1527 C CA . VAL A 1 193 ? 25.636 17.778 35.277 1.00 16.63 193 VAL A CA 1
ATOM 1528 C C . VAL A 1 193 ? 25.223 16.722 36.274 1.00 16.35 193 VAL A C 1
ATOM 1529 O O . VAL A 1 193 ? 24.966 17.039 37.418 1.00 17.54 193 VAL A O 1
ATOM 1533 N N . ALA A 1 194 ? 25.191 15.476 35.829 1.00 17.98 194 ALA A N 1
ATOM 1534 C CA . ALA A 1 194 ? 24.683 14.370 36.619 1.00 18.43 194 ALA A CA 1
ATOM 1535 C C . ALA A 1 194 ? 25.752 13.314 36.821 1.00 18.05 194 ALA A C 1
ATOM 1536 O O . ALA A 1 194 ? 26.556 13.028 35.944 1.00 18.16 194 ALA A O 1
ATOM 1538 N N . ARG A 1 195 ? 25.744 12.763 38.016 1.00 18.30 195 ARG A N 1
ATOM 1539 C CA . ARG A 1 195 ? 26.501 11.552 38.321 1.00 18.82 195 ARG A CA 1
ATOM 1540 C C . ARG A 1 195 ? 25.483 10.642 39.026 1.00 19.52 195 ARG A C 1
ATOM 1541 O O . ARG A 1 195 ? 25.152 10.809 40.201 1.00 17.68 195 ARG A O 1
ATOM 1549 N N . ILE A 1 196 ? 24.941 9.719 38.254 1.00 21.71 196 ILE A N 1
ATOM 1550 C CA . ILE A 1 196 ? 23.833 8.894 38.718 1.00 23.48 196 ILE A CA 1
ATOM 1551 C C . ILE A 1 196 ? 24.183 7.489 38.310 1.00 24.65 196 ILE A C 1
ATOM 1552 O O . ILE A 1 196 ? 24.467 7.243 37.145 1.00 24.27 196 ILE A O 1
ATOM 1557 N N . LYS A 1 197 ? 24.195 6.580 39.275 1.00 26.13 197 LYS A N 1
ATOM 1558 C CA . LYS A 1 197 ? 24.618 5.223 39.029 1.00 27.11 197 LYS A CA 1
ATOM 1559 C C . LYS A 1 197 ? 23.436 4.268 38.939 1.00 27.86 197 LYS A C 1
ATOM 1560 O O . LYS A 1 197 ? 23.648 3.135 38.603 1.00 26.13 197 LYS A O 1
ATOM 1566 N N . HIS A 1 198 ? 22.225 4.709 39.295 1.00 28.75 198 HIS A N 1
ATOM 1567 C CA . HIS A 1 198 ? 21.082 3.807 39.475 1.00 30.42 198 HIS A CA 1
ATOM 1568 C C . HIS A 1 198 ? 19.772 4.281 38.862 1.00 32.04 198 HIS A C 1
ATOM 1569 O O . HIS A 1 198 ? 18.700 3.987 39.385 1.00 32.35 198 HIS A O 1
ATOM 1576 N N . HIS A 1 199 ? 19.855 4.983 37.742 1.00 34.21 199 HIS A N 1
ATOM 1577 C CA . HIS A 1 199 ? 18.652 5.341 36.981 1.00 36.52 199 HIS A CA 1
ATOM 1578 C C . HIS A 1 199 ? 18.242 4.159 36.091 1.00 36.93 199 HIS A C 1
ATOM 1579 O O . HIS A 1 199 ? 18.552 4.125 34.895 1.00 38.15 199 HIS A O 1
ATOM 1586 N N . HIS A 1 200 ? 17.570 3.184 36.697 1.00 36.99 200 HIS A N 1
ATOM 1587 C CA . HIS A 1 200 ? 17.162 1.965 36.014 1.00 36.77 200 HIS A CA 1
ATOM 1588 C C . HIS A 1 200 ? 15.772 2.131 35.398 1.00 37.54 200 HIS A C 1
ATOM 1589 O O . HIS A 1 200 ? 14.921 2.871 35.914 1.00 38.73 200 HIS A O 1
#